Protein AF-A0ABD5Z2R2-F1 (afdb_monomer_lite)

Organism: NCBI:txid3032283

Foldseek 3Di:
DDDDDDDDDDDDDDDDDDDDDDPDDPPPDDDVLLLLLLLLVLQLLVLVQVCVLVVFDDCVCPVWFPSSVSNVVSCCQNANDPVGGHSQVVQVPPPDHSVSSCVVPVDHPDDWDKDALVCLVVVVGHSVSADPPRRIRTHHPPDDDDPDGTPDDQDDLVVQLVVQCVPPPQHSVNSNVVSVVCVVVVVHPPPDD

Structure (mmCIF, N/CA/C/O backbone):
data_AF-A0ABD5Z2R2-F1
#
_entry.id   AF-A0ABD5Z2R2-F1
#
loop_
_atom_site.group_PDB
_atom_site.id
_atom_site.type_symbol
_atom_site.label_atom_id
_atom_site.label_alt_id
_atom_site.label_comp_id
_atom_site.label_asym_id
_atom_site.label_entity_id
_atom_site.label_seq_id
_atom_site.pdbx_PDB_ins_code
_atom_site.Cartn_x
_atom_site.Cartn_y
_atom_site.Cartn_z
_atom_site.occupancy
_atom_site.B_iso_or_equiv
_atom_site.auth_seq_id
_atom_site.auth_comp_id
_atom_site.auth_asym_id
_atom_site.auth_atom_id
_atom_site.pdbx_PDB_model_num
ATOM 1 N N . MET A 1 1 ? -4.748 -22.971 8.441 1.00 31.38 1 MET A N 1
ATOM 2 C CA . MET A 1 1 ? -3.680 -23.560 7.611 1.00 31.38 1 MET A CA 1
ATOM 3 C C . MET A 1 1 ? -4.260 -23.716 6.221 1.00 31.38 1 MET A C 1
ATOM 5 O O . MET A 1 1 ? -5.094 -24.588 6.016 1.00 31.38 1 MET A O 1
ATOM 9 N N . PHE A 1 2 ? -3.973 -22.749 5.358 1.00 29.56 2 PHE A N 1
ATOM 10 C CA . PHE A 1 2 ? -4.492 -22.654 3.996 1.00 29.56 2 PHE A CA 1
ATOM 11 C C . PHE A 1 2 ? -3.298 -22.930 3.078 1.00 29.56 2 PHE A C 1
ATOM 13 O O . PHE A 1 2 ? -2.263 -22.295 3.245 1.00 29.56 2 PHE A O 1
ATOM 20 N N . GLU A 1 3 ? -3.405 -23.919 2.194 1.00 29.81 3 GLU A N 1
ATOM 21 C CA . GLU A 1 3 ? -2.371 -24.251 1.207 1.00 29.81 3 GLU A CA 1
ATOM 22 C C . GLU A 1 3 ? -2.894 -23.908 -0.192 1.00 29.81 3 GLU A C 1
ATOM 24 O O . GLU A 1 3 ? -4.040 -24.222 -0.527 1.00 29.81 3 GLU A O 1
ATOM 29 N N . LEU A 1 4 ? -2.045 -23.256 -0.990 1.00 30.97 4 LEU A N 1
ATOM 30 C CA . LEU A 1 4 ? -2.321 -22.848 -2.367 1.00 30.97 4 LEU A CA 1
ATOM 31 C C . LEU A 1 4 ? -2.254 -24.056 -3.323 1.00 30.97 4 LEU A C 1
ATOM 33 O O . LEU A 1 4 ? -1.320 -24.859 -3.232 1.00 30.97 4 LEU A O 1
ATOM 37 N N . PRO A 1 5 ? -3.198 -24.207 -4.270 1.00 36.16 5 PRO A N 1
ATOM 38 C CA . PRO A 1 5 ? -3.093 -25.209 -5.322 1.00 36.16 5 PRO A CA 1
ATOM 39 C C . PRO A 1 5 ? -2.107 -24.762 -6.412 1.00 36.16 5 PRO A C 1
ATOM 41 O O . PRO A 1 5 ? -2.223 -23.680 -6.976 1.00 36.16 5 PRO A O 1
ATOM 44 N N . THR A 1 6 ? -1.163 -25.635 -6.760 1.00 37.31 6 THR A N 1
ATOM 45 C CA . THR A 1 6 ? -0.279 -25.470 -7.923 1.00 37.31 6 THR A CA 1
ATOM 46 C C . THR A 1 6 ? -1.005 -25.920 -9.193 1.00 37.31 6 THR A C 1
ATOM 48 O O . THR A 1 6 ? -1.471 -27.059 -9.266 1.00 37.31 6 THR A O 1
ATOM 51 N N . GLN A 1 7 ? -1.094 -25.056 -10.213 1.00 42.12 7 GLN A N 1
ATOM 52 C CA . GLN A 1 7 ? -1.591 -25.445 -11.537 1.00 42.12 7 GLN A CA 1
ATOM 53 C C . GLN A 1 7 ? -0.604 -25.135 -12.671 1.00 42.12 7 GLN A C 1
ATOM 55 O O . GLN A 1 7 ? -0.309 -23.994 -12.996 1.00 42.12 7 GLN A O 1
ATOM 60 N N . THR A 1 8 ? -0.134 -26.248 -13.236 1.00 38.66 8 THR A N 1
ATOM 61 C CA . THR A 1 8 ? 0.211 -26.584 -14.627 1.00 38.66 8 THR A CA 1
ATOM 62 C C . THR A 1 8 ? 0.207 -25.506 -15.716 1.00 38.66 8 THR A C 1
ATOM 64 O O . THR A 1 8 ? -0.815 -24.887 -16.002 1.00 38.66 8 THR A O 1
ATOM 67 N N . ASP A 1 9 ? 1.340 -25.495 -16.428 1.00 37.81 9 ASP A N 1
ATOM 68 C CA . ASP A 1 9 ? 1.652 -24.864 -17.713 1.00 37.81 9 ASP A CA 1
ATOM 69 C C . ASP A 1 9 ? 0.485 -24.736 -18.702 1.00 37.81 9 ASP A C 1
ATOM 71 O O . ASP A 1 9 ? -0.189 -25.709 -19.053 1.00 37.81 9 ASP A O 1
ATOM 75 N N . SER A 1 10 ? 0.344 -23.544 -19.281 1.00 36.28 10 SER A N 1
ATOM 76 C CA . SER A 1 10 ? -0.305 -23.349 -20.579 1.00 36.28 10 SER A CA 1
ATOM 77 C C . SER A 1 10 ? 0.379 -22.219 -21.346 1.00 36.28 10 SER A C 1
ATOM 79 O O . SER A 1 10 ? 0.125 -21.039 -21.143 1.00 36.28 10 SER A O 1
ATOM 81 N N . THR A 1 11 ? 1.276 -22.621 -22.246 1.00 39.69 11 THR A N 1
ATOM 82 C CA . THR A 1 11 ? 1.929 -21.784 -23.254 1.00 39.69 11 THR A CA 1
ATOM 83 C C . THR A 1 11 ? 0.908 -21.260 -24.267 1.00 39.69 11 THR A C 1
ATOM 85 O O . THR A 1 11 ? 0.240 -22.055 -24.930 1.00 39.69 11 THR A O 1
ATOM 88 N N . ALA A 1 12 ? 0.855 -19.943 -24.479 1.00 32.34 12 ALA A N 1
ATOM 89 C CA . ALA A 1 12 ? 0.250 -19.353 -25.670 1.00 32.34 12 ALA A CA 1
ATOM 90 C C . ALA A 1 12 ? 1.165 -18.260 -26.234 1.00 32.34 12 ALA A C 1
ATOM 92 O O . ALA A 1 12 ? 1.490 -17.276 -25.583 1.00 32.34 12 ALA A O 1
ATOM 93 N N . ASN A 1 13 ? 1.602 -18.512 -27.461 1.00 40.22 13 ASN A N 1
ATOM 94 C CA . ASN A 1 13 ? 2.530 -17.741 -28.270 1.00 40.22 13 ASN A CA 1
ATOM 95 C C . ASN A 1 13 ? 1.721 -16.784 -29.163 1.00 40.22 13 ASN A C 1
ATOM 97 O O . ASN A 1 13 ? 0.759 -17.249 -29.774 1.00 40.22 13 ASN A O 1
ATOM 101 N N . ASN A 1 14 ? 2.104 -15.511 -29.296 1.00 32.31 14 ASN A N 1
ATOM 102 C CA . ASN A 1 14 ? 1.715 -14.680 -30.443 1.00 32.31 14 ASN A CA 1
ATOM 103 C C . ASN A 1 14 ? 2.679 -13.500 -30.632 1.00 32.31 14 ASN A C 1
ATOM 105 O O . ASN A 1 14 ? 2.696 -12.560 -29.845 1.00 32.31 14 ASN A O 1
ATOM 109 N N . GLN A 1 15 ? 3.450 -13.562 -31.719 1.00 42.34 15 GLN A N 1
ATOM 110 C CA . GLN A 1 15 ? 4.175 -12.434 -32.304 1.00 42.34 15 GLN A CA 1
ATOM 111 C C . GLN A 1 15 ? 3.221 -11.561 -33.127 1.00 42.34 15 GLN A C 1
ATOM 113 O O . GLN A 1 15 ? 2.383 -12.093 -33.856 1.00 42.34 15 GLN A O 1
ATOM 118 N N . ASN A 1 16 ? 3.446 -10.247 -33.117 1.00 36.09 16 ASN A N 1
ATOM 119 C CA . ASN A 1 16 ? 3.202 -9.390 -34.276 1.00 36.09 16 ASN A CA 1
ATOM 120 C C . ASN A 1 16 ? 4.149 -8.182 -34.253 1.00 36.09 16 ASN A C 1
ATOM 122 O O . ASN A 1 16 ? 4.136 -7.399 -33.309 1.00 36.09 16 ASN A O 1
ATOM 126 N N . ASP A 1 17 ? 4.928 -8.049 -35.327 1.00 45.62 17 ASP A N 1
ATOM 127 C CA . ASP A 1 17 ? 5.772 -6.898 -35.647 1.00 45.62 17 ASP A CA 1
ATOM 128 C C . ASP A 1 17 ? 4.929 -5.735 -36.201 1.00 45.62 17 ASP A C 1
ATOM 130 O O . ASP A 1 17 ? 4.096 -5.931 -37.093 1.00 45.62 17 ASP A O 1
ATOM 134 N N . ALA A 1 18 ? 5.215 -4.507 -35.760 1.00 39.16 18 ALA A N 1
ATOM 135 C CA . ALA A 1 18 ? 4.865 -3.283 -36.478 1.00 39.16 18 ALA A CA 1
ATOM 136 C C . ALA A 1 18 ? 5.969 -2.230 -36.291 1.00 39.16 18 ALA A C 1
ATOM 138 O O . ALA A 1 18 ? 6.117 -1.628 -35.233 1.00 39.16 18 ALA A O 1
ATOM 139 N N . ASP A 1 19 ? 6.741 -2.040 -37.357 1.00 46.41 19 ASP A N 1
ATOM 140 C CA . ASP A 1 19 ? 7.855 -1.104 -37.488 1.00 46.41 19 ASP A CA 1
ATOM 141 C C . ASP A 1 19 ? 7.321 0.326 -37.712 1.00 46.41 19 ASP A C 1
ATOM 143 O O . ASP A 1 19 ? 6.551 0.575 -38.648 1.00 46.41 19 ASP A O 1
ATOM 147 N N . GLY A 1 20 ? 7.693 1.261 -36.833 1.00 33.75 20 GLY A N 1
ATOM 148 C CA . GLY A 1 20 ? 7.072 2.584 -36.750 1.00 33.75 20 GLY A CA 1
ATOM 149 C C . GLY A 1 20 ? 7.906 3.637 -36.024 1.00 33.75 20 GLY A C 1
ATOM 150 O O . GLY A 1 20 ? 7.354 4.364 -35.218 1.00 33.75 20 GLY A O 1
ATOM 151 N N . ASN A 1 21 ? 9.206 3.731 -36.327 1.00 42.59 21 ASN A N 1
ATOM 152 C CA . ASN A 1 21 ? 10.095 4.864 -36.021 1.00 42.59 21 ASN A CA 1
ATOM 153 C C . ASN A 1 21 ? 9.890 5.512 -34.638 1.00 42.59 21 ASN A C 1
ATOM 155 O O . ASN A 1 21 ? 9.400 6.641 -34.546 1.00 42.59 21 ASN A O 1
ATOM 159 N N . ASP A 1 22 ? 10.325 4.812 -33.599 1.00 37.09 22 ASP A N 1
ATOM 160 C CA . ASP A 1 22 ? 10.352 5.324 -32.238 1.00 37.09 22 ASP A CA 1
ATOM 161 C C . ASP A 1 22 ? 11.807 5.336 -31.751 1.00 37.09 22 ASP A C 1
ATOM 163 O O . ASP A 1 22 ? 12.626 4.515 -32.174 1.00 37.09 22 ASP A O 1
ATOM 167 N N . GLU A 1 23 ? 12.173 6.274 -30.885 1.00 39.28 23 GLU A N 1
ATOM 168 C CA . GLU A 1 23 ? 13.471 6.263 -30.192 1.00 39.28 23 GLU A CA 1
ATOM 169 C C . GLU A 1 23 ? 13.504 5.132 -29.133 1.00 39.28 23 GLU A C 1
ATOM 171 O O . GLU A 1 23 ? 13.955 5.313 -28.006 1.00 39.28 23 GLU A O 1
ATOM 176 N N . THR A 1 24 ? 12.998 3.948 -29.483 1.00 38.91 24 THR A N 1
ATOM 177 C CA . THR A 1 24 ? 12.865 2.766 -28.635 1.00 38.91 24 THR A CA 1
ATOM 178 C C . THR A 1 24 ? 14.128 1.937 -28.734 1.00 38.91 24 THR A C 1
ATOM 180 O O . THR A 1 24 ? 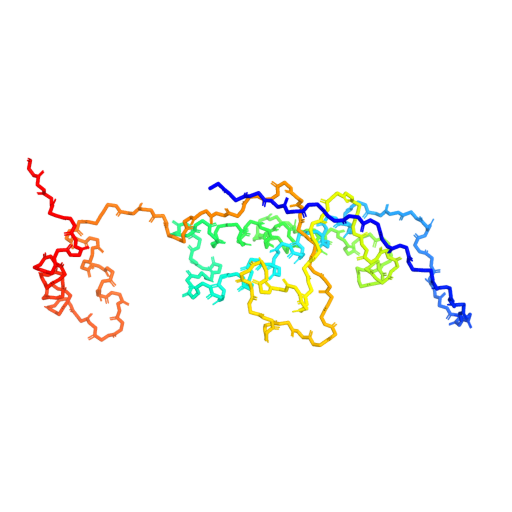14.282 1.076 -29.606 1.00 38.91 24 THR A O 1
ATOM 183 N N . THR A 1 25 ? 15.082 2.201 -27.854 1.00 38.41 25 THR A N 1
ATOM 184 C CA . THR A 1 25 ? 15.962 1.127 -27.392 1.00 38.41 25 THR A CA 1
ATOM 185 C C . THR A 1 25 ? 16.514 1.488 -26.026 1.00 38.41 25 THR A C 1
ATOM 187 O O . THR A 1 25 ? 17.513 2.202 -25.929 1.00 38.41 25 THR A O 1
ATOM 190 N N . PHE A 1 26 ? 15.924 0.942 -24.960 1.00 51.34 26 PHE A N 1
ATOM 191 C CA . PHE A 1 26 ? 16.641 0.838 -23.694 1.00 51.34 26 PHE A CA 1
ATOM 192 C C . PHE A 1 26 ? 17.517 -0.415 -23.660 1.00 51.34 26 PHE A C 1
ATOM 194 O O . PHE A 1 26 ? 17.280 -1.348 -22.910 1.00 51.34 26 PHE A O 1
ATOM 201 N N . GLY A 1 27 ? 18.518 -0.464 -24.551 1.00 50.91 27 GLY A N 1
ATOM 202 C CA . GLY A 1 27 ? 19.637 -1.423 -24.544 1.00 50.91 27 GLY A CA 1
ATOM 203 C C . GLY A 1 27 ? 19.323 -2.928 -24.586 1.00 50.91 27 GLY A C 1
ATOM 204 O O . GLY A 1 27 ? 20.263 -3.713 -24.645 1.00 50.91 27 GLY A O 1
ATOM 205 N N . GLY A 1 28 ? 18.054 -3.347 -24.550 1.00 56.59 28 GLY A N 1
ATOM 206 C CA . GLY A 1 28 ? 17.658 -4.737 -24.301 1.00 56.59 28 GLY A CA 1
ATOM 207 C C . GLY A 1 28 ? 18.003 -5.248 -22.893 1.00 56.59 28 GLY A C 1
ATOM 208 O O . GLY A 1 28 ? 17.812 -6.433 -22.627 1.00 56.59 28 GLY A O 1
ATOM 209 N N . GLU A 1 29 ? 18.517 -4.393 -22.002 1.00 69.12 29 GLU A N 1
ATOM 210 C CA . GLU A 1 29 ? 18.975 -4.767 -20.661 1.00 69.12 29 GLU A CA 1
ATOM 211 C C . GLU A 1 29 ? 18.006 -4.228 -19.603 1.00 69.12 29 GLU A C 1
ATOM 213 O O . GLU A 1 29 ? 17.686 -3.037 -19.583 1.00 69.12 29 GLU A O 1
ATOM 218 N N . ARG A 1 30 ? 17.540 -5.114 -18.711 1.00 74.50 30 ARG A N 1
ATOM 219 C CA . ARG A 1 30 ? 16.708 -4.743 -17.560 1.00 74.50 30 ARG A CA 1
ATOM 220 C C . ARG A 1 30 ? 17.486 -3.820 -16.625 1.00 74.50 30 ARG A C 1
ATOM 222 O O . ARG A 1 30 ? 18.667 -4.037 -16.355 1.00 74.50 30 ARG A O 1
ATOM 229 N N . VAL A 1 31 ? 16.808 -2.798 -16.115 1.00 82.56 31 VAL A N 1
ATOM 230 C CA . VAL A 1 31 ? 17.373 -1.828 -15.174 1.00 82.56 31 VAL A CA 1
ATOM 231 C C . VAL A 1 31 ? 16.753 -2.085 -13.809 1.00 82.56 31 VAL A C 1
ATOM 233 O O . VAL A 1 31 ? 15.579 -1.788 -13.592 1.00 82.56 31 VAL A O 1
ATOM 236 N N . GLU A 1 32 ? 17.564 -2.592 -12.882 1.00 86.50 32 GLU A N 1
ATOM 237 C CA . GLU A 1 32 ? 17.142 -3.019 -11.538 1.00 86.50 32 GLU A CA 1
ATOM 238 C C . GLU A 1 32 ? 16.293 -1.957 -10.819 1.00 86.50 32 GLU A C 1
ATOM 240 O O . GLU A 1 32 ? 15.202 -2.248 -10.343 1.00 86.50 32 GLU A O 1
ATOM 245 N N . ALA A 1 33 ? 16.707 -0.687 -10.847 1.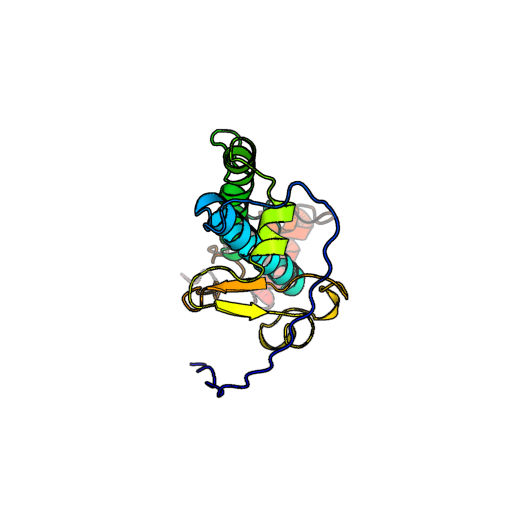00 88.12 33 ALA A N 1
ATOM 246 C CA . ALA A 1 33 ? 15.966 0.394 -10.195 1.00 88.12 33 ALA A CA 1
ATOM 247 C C . ALA A 1 33 ? 14.564 0.646 -10.793 1.00 88.12 33 ALA A C 1
ATOM 249 O O . ALA A 1 33 ? 13.639 0.995 -10.055 1.00 88.12 33 ALA A O 1
ATOM 250 N N . TYR A 1 34 ? 14.382 0.467 -12.110 1.00 89.62 34 TYR A N 1
ATOM 251 C CA . TYR A 1 34 ? 13.056 0.558 -12.730 1.00 89.62 34 TYR A CA 1
ATOM 252 C C . TYR A 1 34 ? 12.182 -0.639 -12.347 1.00 89.62 34 TYR A C 1
ATOM 254 O O . TYR A 1 34 ? 10.988 -0.473 -12.089 1.00 89.62 34 TYR A O 1
ATOM 262 N N . GLU A 1 35 ? 12.768 -1.832 -12.266 1.00 90.00 35 GLU A N 1
ATOM 263 C CA . GLU A 1 35 ? 12.078 -3.021 -11.770 1.00 90.00 35 GLU A CA 1
ATOM 264 C C . GLU A 1 35 ? 11.639 -2.875 -10.320 1.00 90.00 35 GLU A C 1
ATOM 266 O O . GLU A 1 35 ? 10.464 -3.082 -10.018 1.00 90.00 35 GLU A O 1
ATOM 271 N N . ASP A 1 36 ? 12.546 -2.471 -9.436 1.00 91.50 36 ASP A N 1
ATOM 272 C CA . ASP A 1 36 ? 12.261 -2.275 -8.019 1.00 91.50 36 ASP A CA 1
ATOM 273 C C . ASP A 1 36 ? 11.168 -1.231 -7.818 1.00 91.50 36 ASP A C 1
ATOM 275 O O . ASP A 1 36 ? 10.273 -1.406 -6.985 1.00 91.50 36 ASP A O 1
ATOM 279 N N . TYR A 1 37 ? 11.171 -0.174 -8.636 1.00 93.25 37 TYR A N 1
ATOM 280 C CA . TYR A 1 37 ? 10.100 0.809 -8.622 1.00 93.25 37 TYR A CA 1
ATOM 281 C C . TYR A 1 37 ? 8.752 0.167 -8.963 1.00 93.25 37 TYR A C 1
ATOM 283 O O . TYR A 1 37 ? 7.781 0.350 -8.227 1.00 93.25 37 TYR A O 1
ATOM 291 N N . TRP A 1 38 ? 8.659 -0.608 -10.046 1.00 92.38 38 TRP A N 1
ATOM 292 C CA . TRP A 1 38 ? 7.393 -1.227 -10.449 1.00 92.38 38 TRP A CA 1
ATOM 293 C C . TRP A 1 38 ? 6.935 -2.352 -9.510 1.00 92.38 38 TRP A C 1
ATOM 295 O O . TRP A 1 38 ? 5.726 -2.498 -9.286 1.00 92.38 38 TRP A O 1
ATOM 305 N N . LYS A 1 39 ? 7.870 -3.076 -8.882 1.00 92.75 39 LYS A N 1
ATOM 306 C CA . LYS A 1 39 ? 7.592 -4.009 -7.778 1.00 92.75 39 LYS A CA 1
ATOM 307 C C . LYS A 1 39 ? 6.990 -3.259 -6.584 1.00 92.75 39 LYS A C 1
ATOM 309 O O . LYS A 1 39 ? 5.908 -3.616 -6.115 1.00 92.75 39 LYS A O 1
ATOM 314 N N . ALA A 1 40 ? 7.597 -2.146 -6.162 1.00 94.56 40 ALA A N 1
ATOM 315 C CA . ALA A 1 40 ? 7.067 -1.308 -5.085 1.00 94.56 40 ALA A CA 1
ATOM 316 C C . ALA A 1 40 ? 5.687 -0.714 -5.428 1.00 94.56 40 ALA A C 1
ATOM 318 O O . ALA A 1 40 ? 4.790 -0.691 -4.584 1.00 94.56 40 ALA A O 1
ATOM 319 N N . ILE A 1 41 ? 5.470 -0.288 -6.678 1.00 94.62 41 ILE A N 1
ATOM 320 C CA . ILE A 1 41 ? 4.166 0.199 -7.148 1.00 94.62 41 ILE A CA 1
ATOM 321 C C . ILE A 1 41 ? 3.099 -0.898 -7.109 1.00 94.62 41 ILE A C 1
ATOM 323 O O . ILE A 1 41 ? 1.961 -0.612 -6.730 1.00 94.62 41 ILE A O 1
ATOM 327 N N . SER A 1 42 ? 3.436 -2.139 -7.464 1.00 95.06 42 SER A N 1
ATOM 328 C CA . SER A 1 42 ? 2.502 -3.268 -7.362 1.00 95.06 42 SER A CA 1
ATOM 329 C C . SER A 1 42 ? 2.063 -3.486 -5.913 1.00 95.06 42 SER A C 1
ATOM 331 O O . SER A 1 42 ? 0.863 -3.521 -5.641 1.00 95.06 42 SER A O 1
ATOM 333 N N . MET A 1 43 ? 3.001 -3.467 -4.963 1.00 95.56 43 MET A N 1
ATOM 334 C CA . MET A 1 43 ? 2.684 -3.568 -3.533 1.00 95.56 43 MET A CA 1
ATOM 335 C C . MET A 1 43 ? 1.850 -2.388 -3.022 1.00 95.56 43 MET A C 1
ATOM 337 O O . MET A 1 43 ? 0.866 -2.581 -2.309 1.00 95.56 43 MET A O 1
ATOM 341 N N . VAL A 1 44 ? 2.163 -1.159 -3.446 1.00 94.62 44 VAL A N 1
ATOM 342 C CA . VAL A 1 44 ? 1.348 0.032 -3.152 1.00 94.62 44 VAL A CA 1
ATOM 343 C C . VAL A 1 44 ? -0.093 -0.139 -3.642 1.00 94.62 44 VAL A C 1
ATOM 345 O O . VAL A 1 44 ? -1.034 0.234 -2.938 1.00 94.62 44 VAL A O 1
ATOM 348 N N . ARG A 1 45 ? -0.286 -0.684 -4.848 1.00 93.94 45 ARG A N 1
ATOM 349 C CA . ARG A 1 45 ? -1.615 -0.905 -5.435 1.00 93.94 45 ARG A CA 1
ATOM 350 C C . ARG A 1 45 ? -2.377 -2.000 -4.699 1.00 93.94 45 ARG A C 1
ATOM 352 O O . ARG A 1 45 ? -3.544 -1.769 -4.383 1.00 93.94 45 ARG A O 1
ATOM 359 N N . LEU A 1 46 ? -1.716 -3.118 -4.386 1.00 93.88 46 LEU A N 1
ATOM 360 C CA . LEU A 1 46 ? -2.265 -4.193 -3.559 1.00 93.88 46 LEU A CA 1
ATOM 361 C C . LEU A 1 46 ? -2.781 -3.623 -2.239 1.00 93.88 46 LEU A C 1
ATOM 363 O O . LEU A 1 46 ? -3.977 -3.650 -1.974 1.00 93.88 46 LEU A O 1
ATOM 367 N N . LEU A 1 47 ? -1.886 -3.016 -1.458 1.00 92.12 47 LEU A N 1
ATOM 368 C CA . LEU A 1 47 ? -2.176 -2.542 -0.108 1.00 92.12 47 LEU A CA 1
ATOM 369 C C . LEU A 1 47 ? -3.254 -1.465 -0.104 1.00 92.12 47 LEU A C 1
ATOM 371 O O . LEU A 1 47 ? -4.169 -1.507 0.710 1.00 92.12 47 LEU A O 1
ATOM 375 N N . LYS A 1 48 ? -3.224 -0.530 -1.058 1.00 90.75 48 LYS A N 1
ATOM 376 C CA . LYS A 1 48 ? -4.281 0.478 -1.190 1.00 90.75 48 LYS A CA 1
ATOM 377 C C . LYS A 1 48 ? -5.659 -0.159 -1.407 1.00 90.75 48 LYS A C 1
ATOM 379 O O . LYS A 1 48 ? -6.636 0.324 -0.830 1.00 90.75 48 LYS A O 1
ATOM 384 N N . LYS A 1 49 ? -5.749 -1.206 -2.234 1.00 91.19 49 LYS A N 1
ATOM 385 C CA . LYS A 1 49 ? -7.001 -1.931 -2.496 1.00 91.19 49 LYS A CA 1
ATOM 386 C C . LYS A 1 49 ? -7.408 -2.781 -1.290 1.00 91.19 49 LYS A C 1
ATOM 388 O O . LYS A 1 49 ? -8.551 -2.667 -0.859 1.00 91.19 49 LYS A O 1
ATOM 393 N N . SER A 1 50 ? -6.484 -3.515 -0.667 1.00 89.88 50 SER A N 1
ATOM 394 C CA . SER A 1 50 ? -6.742 -4.299 0.553 1.00 89.88 50 SER A CA 1
ATOM 395 C C . SER A 1 50 ? -7.256 -3.422 1.693 1.00 89.88 50 SER A C 1
ATOM 397 O O . SER A 1 50 ? -8.299 -3.694 2.278 1.00 89.88 50 SER A O 1
ATOM 399 N N . CYS A 1 51 ? -6.587 -2.303 1.964 1.00 86.62 51 CYS A N 1
ATOM 400 C CA . CYS A 1 51 ? -6.977 -1.377 3.020 1.00 86.62 51 CYS A CA 1
ATOM 401 C C . CYS A 1 51 ? -8.365 -0.755 2.785 1.00 86.62 51 CYS A C 1
ATOM 403 O O . CYS A 1 51 ? -9.104 -0.495 3.741 1.00 86.62 51 CYS A O 1
ATOM 405 N N . LYS A 1 52 ? -8.733 -0.529 1.515 1.00 85.75 52 LYS A N 1
ATOM 406 C CA . LYS A 1 52 ? -10.079 -0.090 1.129 1.00 85.75 52 LYS A CA 1
ATOM 407 C C . LYS A 1 52 ? -11.108 -1.206 1.324 1.00 85.75 52 LYS A C 1
ATOM 409 O O . LYS A 1 52 ? -12.158 -0.932 1.898 1.00 85.75 52 LYS A O 1
ATOM 414 N N . ALA A 1 53 ? -10.804 -2.428 0.888 1.00 84.12 53 ALA A N 1
ATOM 415 C CA . ALA A 1 53 ? -11.681 -3.592 0.999 1.00 84.12 53 ALA A CA 1
ATOM 416 C C . ALA A 1 53 ? -11.992 -3.950 2.460 1.00 84.12 53 ALA A C 1
ATOM 418 O O . ALA A 1 53 ? -13.145 -4.180 2.814 1.00 84.12 53 ALA A O 1
ATOM 419 N N . LEU A 1 54 ? -10.975 -3.909 3.322 1.00 78.31 54 LEU A N 1
ATOM 420 C CA . LEU A 1 54 ? -11.111 -4.168 4.754 1.00 78.31 54 LEU A CA 1
ATOM 421 C C . LEU A 1 54 ? -11.814 -3.010 5.497 1.00 78.31 54 LEU A C 1
ATOM 423 O O . LEU A 1 54 ? -12.264 -3.184 6.626 1.00 78.31 54 LEU A O 1
ATOM 427 N N . GLY A 1 55 ? -11.905 -1.818 4.890 1.00 73.19 55 GLY A N 1
ATOM 428 C CA . GLY A 1 55 ? -12.593 -0.651 5.456 1.00 73.19 55 GLY A CA 1
ATOM 429 C C . GLY A 1 55 ? -11.855 0.065 6.595 1.00 73.19 55 GLY A C 1
ATOM 430 O O . GLY A 1 55 ? -12.489 0.758 7.389 1.00 73.19 55 GLY A O 1
ATOM 431 N N . VAL A 1 56 ? -10.535 -0.102 6.704 1.00 62.28 56 VAL A N 1
ATOM 432 C CA . VAL A 1 56 ? -9.823 0.071 7.988 1.00 62.28 56 VAL A CA 1
ATOM 433 C C . VAL A 1 56 ? -8.415 0.653 7.893 1.00 62.28 56 VAL A C 1
ATOM 435 O O . VAL A 1 56 ? -7.818 0.885 8.929 1.00 62.28 56 VAL A O 1
ATOM 438 N N . ALA A 1 57 ? -7.874 1.006 6.725 1.00 59.66 57 ALA A N 1
ATOM 439 C CA . ALA A 1 57 ? -6.564 1.668 6.724 1.00 59.66 57 ALA A CA 1
ATOM 440 C C . ALA A 1 57 ? -6.405 2.736 5.636 1.00 59.66 57 ALA A C 1
ATOM 442 O O . ALA A 1 57 ? -6.643 2.533 4.447 1.00 59.66 57 ALA A O 1
ATOM 443 N N . LYS A 1 58 ? -5.974 3.926 6.043 1.00 70.19 58 LYS A N 1
ATOM 444 C CA . LYS A 1 58 ? -5.323 4.911 5.174 1.00 70.19 58 LYS A CA 1
ATOM 445 C C . LYS A 1 58 ? -3.872 5.033 5.633 1.00 70.19 58 LYS A C 1
ATOM 447 O O . LYS A 1 58 ? -3.565 4.721 6.774 1.00 70.19 58 LYS A O 1
ATOM 452 N N . VAL A 1 59 ? -2.990 5.574 4.790 1.00 67.94 59 VAL A N 1
ATOM 453 C CA . VAL A 1 59 ? -1.572 5.820 5.155 1.00 67.94 59 VAL A CA 1
ATOM 454 C C . VAL A 1 59 ? -1.434 6.576 6.487 1.00 67.94 59 VAL A C 1
ATOM 456 O O . VAL A 1 59 ? -0.530 6.318 7.266 1.00 67.94 59 VAL A O 1
ATOM 459 N N . LYS A 1 60 ? -2.370 7.484 6.788 1.00 76.12 60 LYS A N 1
ATOM 460 C CA . LYS A 1 60 ? -2.396 8.260 8.039 1.00 76.12 60 LYS A CA 1
ATOM 461 C C . LYS A 1 60 ? -2.621 7.434 9.318 1.00 76.12 60 LYS A C 1
ATOM 463 O O . LYS A 1 60 ? -2.488 7.985 10.404 1.00 76.12 60 LYS A O 1
ATOM 468 N N . ASP A 1 61 ? -3.025 6.173 9.188 1.00 82.12 61 ASP A N 1
ATOM 469 C CA . ASP A 1 61 ? -3.284 5.267 10.309 1.00 82.12 61 ASP A CA 1
ATOM 470 C C . ASP A 1 61 ? -2.045 4.400 10.625 1.00 82.12 61 ASP A C 1
ATOM 472 O O . ASP A 1 61 ? -2.130 3.442 11.394 1.00 82.12 61 ASP A O 1
ATOM 476 N N . ALA A 1 62 ? -0.886 4.751 10.050 1.00 83.00 62 ALA A N 1
ATOM 477 C CA . ALA A 1 62 ? 0.409 4.190 10.415 1.00 83.00 62 ALA A CA 1
ATOM 478 C C . ALA A 1 62 ? 0.661 4.305 11.933 1.00 83.00 62 ALA A C 1
ATOM 480 O O . ALA A 1 62 ? 0.281 5.290 12.575 1.00 83.00 62 ALA A O 1
ATOM 481 N N . GLY A 1 63 ? 1.258 3.266 12.516 1.00 83.19 63 GLY A N 1
ATOM 482 C CA . GLY A 1 63 ? 1.436 3.065 13.954 1.00 83.19 63 GLY A CA 1
ATOM 483 C C . GLY A 1 63 ? 0.196 2.534 14.680 1.00 83.19 63 GLY A C 1
ATOM 484 O O . GLY A 1 63 ? 0.262 2.276 15.878 1.00 83.19 63 GLY A O 1
ATOM 485 N N . LYS A 1 64 ? -0.938 2.369 13.983 1.00 82.75 64 LYS A N 1
ATOM 486 C CA . LYS A 1 64 ? -2.187 1.811 14.540 1.00 82.75 64 LYS A CA 1
ATOM 487 C C . LYS A 1 64 ? -2.635 0.537 13.832 1.00 82.75 64 LYS A C 1
ATOM 489 O O . LYS A 1 64 ? -3.339 -0.274 14.426 1.00 82.75 64 LYS A O 1
ATOM 494 N N . SER A 1 65 ? -2.235 0.367 12.576 1.00 87.38 65 SER A N 1
ATOM 495 C CA . SER A 1 65 ? -2.599 -0.769 11.737 1.00 87.38 65 SER A CA 1
ATOM 496 C C . SER A 1 65 ? -1.354 -1.339 11.050 1.00 87.38 65 SER A C 1
ATOM 498 O O . SER A 1 65 ? -0.687 -0.587 10.332 1.00 87.38 65 SER A O 1
ATOM 500 N N . PRO A 1 66 ? -1.086 -2.655 11.172 1.00 90.19 66 PRO A N 1
ATOM 501 C CA . PRO A 1 66 ? -0.041 -3.327 10.397 1.00 90.19 66 PRO A CA 1
ATOM 502 C C . PRO A 1 66 ? -0.178 -3.095 8.885 1.00 90.19 66 PRO A C 1
ATOM 504 O O . PRO A 1 66 ? 0.803 -2.873 8.176 1.00 90.19 66 PRO A O 1
ATOM 507 N N . TRP A 1 67 ? -1.416 -3.074 8.383 1.00 89.88 67 TRP A N 1
ATOM 508 C CA . TRP A 1 67 ? -1.717 -2.809 6.976 1.00 89.88 67 TRP A CA 1
ATOM 509 C C . TRP A 1 67 ? -1.368 -1.379 6.556 1.00 89.88 67 TRP A C 1
ATOM 511 O O . TRP A 1 67 ? -0.821 -1.167 5.470 1.00 89.88 67 TRP A O 1
ATOM 521 N N . ALA A 1 68 ? -1.662 -0.389 7.406 1.00 88.56 68 ALA A N 1
ATOM 522 C CA . ALA A 1 68 ? -1.277 0.997 7.149 1.00 88.56 68 ALA A CA 1
ATOM 523 C C . ALA A 1 68 ? 0.248 1.173 7.165 1.00 88.56 68 ALA A C 1
ATOM 525 O O . ALA A 1 68 ? 0.771 1.917 6.334 1.00 88.56 68 ALA A O 1
ATOM 526 N N . ASP A 1 69 ? 0.950 0.457 8.047 1.00 90.06 69 ASP A N 1
ATOM 527 C CA . ASP A 1 69 ? 2.413 0.470 8.124 1.00 90.06 69 ASP A CA 1
ATOM 528 C C . ASP A 1 69 ? 3.054 -0.149 6.884 1.00 90.06 69 ASP A C 1
ATOM 530 O O . ASP A 1 69 ? 3.922 0.475 6.272 1.00 90.06 69 ASP A O 1
ATOM 534 N N . HIS A 1 70 ? 2.578 -1.319 6.445 1.00 91.81 70 HIS A N 1
ATOM 535 C CA . HIS A 1 70 ? 3.018 -1.926 5.186 1.00 91.81 70 HIS A CA 1
ATOM 536 C C . HIS A 1 70 ? 2.785 -0.970 4.013 1.00 91.81 70 HIS A C 1
ATOM 538 O O . HIS A 1 70 ? 3.676 -0.757 3.188 1.00 91.81 70 HIS A O 1
ATOM 544 N N . TYR A 1 71 ? 1.603 -0.346 3.944 1.00 91.88 71 TYR A N 1
ATOM 545 C CA . TYR A 1 71 ? 1.309 0.605 2.876 1.00 91.88 71 TYR A CA 1
ATOM 546 C C . TYR A 1 71 ? 2.264 1.807 2.920 1.00 91.88 71 TYR A C 1
ATOM 548 O O . TYR A 1 71 ? 2.846 2.170 1.896 1.00 91.88 71 TYR A O 1
ATOM 556 N N . GLY A 1 72 ? 2.469 2.396 4.099 1.00 91.19 72 GLY A N 1
ATOM 557 C CA . GLY A 1 72 ? 3.417 3.489 4.299 1.00 91.19 72 GLY A CA 1
ATOM 558 C C . GLY A 1 72 ? 4.839 3.118 3.877 1.00 91.19 72 GLY A C 1
ATOM 559 O O . GLY A 1 72 ? 5.485 3.898 3.180 1.00 91.19 72 GLY A O 1
ATOM 560 N N . HIS A 1 73 ? 5.293 1.911 4.216 1.00 92.81 73 HIS A N 1
ATOM 561 C CA . HIS A 1 73 ? 6.620 1.407 3.875 1.00 92.81 73 HIS A CA 1
ATOM 562 C C . HIS A 1 73 ? 6.852 1.331 2.359 1.00 92.81 73 HIS A C 1
ATOM 564 O O . HIS A 1 73 ? 7.775 1.961 1.841 1.00 92.81 73 HIS A O 1
ATOM 570 N N . PHE A 1 74 ? 5.984 0.636 1.615 1.00 94.50 74 PHE A N 1
ATOM 571 C CA . PHE A 1 74 ? 6.134 0.539 0.157 1.00 94.50 74 PHE A CA 1
ATOM 572 C C . PHE A 1 74 ? 5.904 1.881 -0.549 1.00 94.50 74 PHE A C 1
ATOM 574 O O . PHE A 1 74 ? 6.548 2.169 -1.560 1.00 94.50 74 PHE A O 1
ATOM 581 N N . ALA A 1 75 ? 5.025 2.735 -0.014 1.00 93.94 75 ALA A N 1
ATOM 582 C CA . ALA A 1 75 ? 4.846 4.089 -0.528 1.00 93.94 75 ALA A CA 1
ATOM 583 C C . ALA A 1 75 ? 6.115 4.939 -0.353 1.00 93.94 75 ALA A C 1
ATOM 585 O O . ALA A 1 75 ? 6.474 5.661 -1.283 1.00 93.94 75 ALA A O 1
ATOM 586 N N . ALA A 1 76 ? 6.808 4.823 0.783 1.00 93.81 76 ALA A N 1
ATOM 587 C CA . ALA A 1 76 ? 8.080 5.499 1.026 1.00 93.81 76 ALA A CA 1
ATOM 588 C C . ALA A 1 76 ? 9.185 4.995 0.084 1.00 93.81 76 ALA A C 1
ATOM 590 O O . ALA A 1 76 ? 9.902 5.809 -0.487 1.00 93.81 76 ALA A O 1
ATOM 591 N N . ILE A 1 77 ? 9.270 3.683 -0.172 1.00 94.88 77 ILE A N 1
ATOM 592 C CA . ILE A 1 77 ? 10.207 3.127 -1.167 1.00 94.88 77 ILE A CA 1
ATOM 593 C C . ILE A 1 77 ? 9.931 3.708 -2.562 1.00 94.88 77 ILE A C 1
ATOM 595 O O . ILE A 1 77 ? 10.843 4.176 -3.243 1.00 94.88 77 ILE A O 1
ATOM 599 N N . ALA A 1 78 ? 8.667 3.710 -2.995 1.00 94.38 78 ALA A N 1
ATOM 600 C CA . ALA A 1 78 ? 8.307 4.157 -4.337 1.00 94.38 78 ALA A CA 1
ATOM 601 C C . ALA A 1 78 ? 8.469 5.676 -4.520 1.00 94.38 78 ALA A C 1
ATOM 603 O O . ALA A 1 78 ? 8.996 6.119 -5.540 1.00 94.38 78 ALA A O 1
ATOM 604 N N . TYR A 1 79 ? 7.998 6.479 -3.563 1.00 95.00 79 TYR A N 1
ATOM 605 C CA . TYR A 1 79 ? 7.835 7.929 -3.728 1.00 95.00 79 TYR A CA 1
ATOM 606 C C . TYR A 1 79 ? 8.772 8.782 -2.873 1.00 95.00 79 TYR A C 1
ATOM 608 O O . TYR A 1 79 ? 8.937 9.961 -3.181 1.00 95.00 79 TYR A O 1
ATOM 616 N N . GLY A 1 80 ? 9.403 8.200 -1.858 1.00 92.75 80 GLY A N 1
ATOM 617 C CA . GLY A 1 80 ? 10.277 8.889 -0.918 1.00 92.75 80 GLY A CA 1
ATOM 618 C C . GLY A 1 80 ? 9.559 9.349 0.341 1.00 92.75 80 GLY A C 1
ATOM 619 O O . GLY A 1 80 ? 8.342 9.208 0.497 1.00 92.75 80 GLY A O 1
ATOM 620 N N . THR A 1 81 ? 10.351 9.912 1.241 1.00 91.12 81 THR A N 1
ATOM 621 C CA . THR A 1 81 ? 9.912 10.623 2.443 1.00 91.12 81 THR A CA 1
ATOM 622 C C . THR A 1 81 ? 10.346 12.087 2.347 1.00 91.12 81 THR A C 1
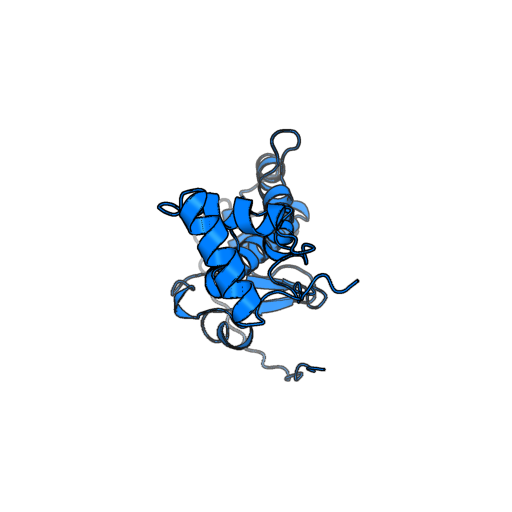ATOM 624 O O . THR A 1 81 ? 10.917 12.509 1.341 1.00 91.12 81 THR A O 1
ATOM 627 N N . ASP A 1 82 ? 10.085 12.880 3.386 1.00 88.88 82 ASP A N 1
ATOM 628 C CA . ASP A 1 82 ? 10.581 14.260 3.441 1.00 88.88 82 ASP A CA 1
ATOM 629 C C . ASP A 1 82 ? 12.124 14.326 3.489 1.00 88.88 82 ASP A C 1
ATOM 631 O O . ASP A 1 82 ? 12.707 15.325 3.063 1.00 88.88 82 ASP A O 1
ATOM 635 N N . ASP A 1 83 ? 12.781 13.260 3.965 1.00 91.62 83 ASP A N 1
ATOM 636 C CA . ASP A 1 83 ? 14.228 13.210 4.199 1.00 91.62 83 ASP A CA 1
ATOM 637 C C . ASP A 1 83 ? 15.002 12.409 3.135 1.00 91.62 83 ASP A C 1
ATOM 639 O O . ASP A 1 83 ? 16.193 12.654 2.927 1.00 91.62 83 ASP A O 1
ATOM 643 N N . GLU A 1 84 ? 14.352 11.466 2.443 1.00 91.31 84 GLU A N 1
ATOM 644 C CA . GLU A 1 84 ? 15.006 10.548 1.502 1.00 91.31 84 GLU A CA 1
ATOM 645 C C . GLU A 1 84 ? 14.239 10.431 0.172 1.00 91.31 84 GLU A C 1
ATOM 647 O O . GLU A 1 84 ? 13.021 10.213 0.178 1.00 91.31 84 GLU A O 1
ATOM 652 N N . PRO A 1 85 ? 14.920 10.540 -0.989 1.00 92.31 85 PRO A N 1
ATOM 653 C CA . PRO A 1 85 ? 14.275 10.350 -2.282 1.00 92.31 85 PRO A CA 1
ATOM 654 C C . PRO A 1 85 ? 13.875 8.883 -2.477 1.00 92.31 85 PRO A C 1
ATOM 656 O O . PRO A 1 85 ? 14.651 7.973 -2.194 1.00 92.31 85 PRO A O 1
ATOM 659 N N . GLY A 1 86 ? 12.674 8.654 -3.008 1.00 94.25 86 GLY A N 1
ATOM 660 C CA . GLY A 1 86 ? 12.227 7.316 -3.393 1.00 94.25 86 GLY A CA 1
ATOM 661 C C . GLY A 1 86 ? 12.711 6.909 -4.779 1.00 94.25 86 GLY A C 1
ATOM 662 O O . GLY A 1 86 ? 13.212 7.728 -5.555 1.00 94.25 86 GLY A O 1
ATOM 663 N N . LEU A 1 87 ? 12.448 5.650 -5.132 1.00 93.25 87 LEU A N 1
ATOM 664 C CA . LEU A 1 87 ? 12.830 5.068 -6.418 1.00 93.25 87 LEU A CA 1
ATOM 665 C C . LEU A 1 87 ? 12.302 5.871 -7.606 1.00 93.25 87 LEU A C 1
ATOM 667 O O . LEU A 1 87 ? 13.009 6.008 -8.598 1.00 93.25 87 LEU A O 1
ATOM 671 N N . LYS A 1 88 ? 11.109 6.474 -7.507 1.00 92.88 88 LYS A N 1
ATOM 672 C CA . LYS A 1 88 ? 10.575 7.340 -8.567 1.00 92.88 88 LYS A CA 1
ATOM 673 C C . LYS A 1 88 ? 11.515 8.487 -8.920 1.00 92.88 88 LYS A C 1
ATOM 675 O O . LYS A 1 88 ? 11.597 8.839 -10.091 1.00 92.88 88 LYS A O 1
ATOM 680 N N . GLU A 1 89 ? 12.162 9.094 -7.926 1.00 92.25 89 GLU A N 1
ATOM 681 C CA . GLU A 1 89 ? 13.102 10.192 -8.151 1.00 92.25 89 GLU A CA 1
ATOM 682 C C . GLU A 1 89 ? 14.407 9.661 -8.733 1.00 92.25 89 GLU A C 1
ATOM 684 O O . GLU A 1 89 ? 14.844 10.150 -9.768 1.00 92.25 89 GLU A O 1
ATOM 689 N N . THR A 1 90 ? 14.961 8.595 -8.144 1.00 88.25 90 THR A N 1
ATOM 690 C CA . THR A 1 90 ? 16.168 7.915 -8.642 1.00 88.25 90 THR A CA 1
ATOM 691 C C . THR A 1 90 ? 16.034 7.515 -10.112 1.00 88.25 90 THR A C 1
ATOM 693 O O . THR A 1 90 ? 16.954 7.688 -10.904 1.00 88.25 90 THR A O 1
ATOM 696 N N . CYS A 1 91 ? 14.854 7.035 -10.495 1.00 89.06 91 CYS A N 1
ATOM 697 C CA . CYS A 1 91 ? 14.519 6.599 -11.842 1.00 89.06 91 CYS A CA 1
ATOM 698 C C . CYS A 1 91 ? 14.477 7.733 -12.883 1.00 89.06 91 CYS A C 1
ATOM 700 O O . CYS A 1 91 ? 14.564 7.452 -14.077 1.00 89.06 91 CYS A O 1
ATOM 702 N N . LYS A 1 92 ? 14.340 9.004 -12.477 1.00 88.06 92 LYS A N 1
ATOM 703 C CA . LYS A 1 92 ? 14.325 10.139 -13.421 1.00 88.06 92 LYS A CA 1
ATOM 704 C C . LYS A 1 92 ? 15.687 10.415 -14.044 1.00 88.06 92 LYS A C 1
ATOM 706 O O . LYS A 1 92 ? 15.740 10.916 -15.162 1.00 88.06 92 LYS A O 1
ATOM 711 N N . ASP A 1 93 ? 16.754 10.120 -13.307 1.00 85.31 93 ASP A N 1
ATOM 712 C CA . ASP A 1 93 ? 18.132 10.327 -13.757 1.00 85.31 93 ASP A CA 1
ATOM 713 C C . ASP A 1 93 ? 18.662 9.132 -14.564 1.00 85.31 93 ASP A C 1
ATOM 715 O O . ASP A 1 93 ? 19.748 9.198 -15.148 1.00 85.31 93 ASP A O 1
ATOM 719 N N . LEU A 1 94 ? 17.898 8.037 -14.604 1.00 84.69 94 LEU A N 1
ATOM 720 C CA . LEU A 1 94 ? 18.193 6.874 -15.426 1.00 84.69 94 LEU A CA 1
ATOM 721 C C . LEU A 1 94 ? 17.715 7.109 -16.858 1.00 84.69 94 LEU A C 1
ATOM 723 O O . LEU A 1 94 ? 16.796 7.899 -17.087 1.00 84.69 94 LEU A O 1
ATOM 727 N N . PRO A 1 95 ? 18.348 6.464 -17.846 1.00 79.19 95 PRO A N 1
ATOM 728 C CA . PRO A 1 95 ? 18.050 6.781 -19.223 1.00 79.19 95 PRO A CA 1
ATOM 729 C C . PRO A 1 95 ? 16.753 6.055 -19.642 1.00 79.19 95 PRO A C 1
ATOM 731 O O . PRO A 1 95 ? 16.394 5.019 -19.087 1.00 79.19 95 PRO A O 1
ATOM 734 N N . GLY A 1 96 ? 16.029 6.626 -20.609 1.00 73.81 96 GLY A N 1
ATOM 735 C CA . GLY A 1 96 ? 14.655 6.210 -20.908 1.00 73.81 96 GLY A CA 1
ATOM 736 C C . GLY A 1 96 ? 13.639 6.883 -19.981 1.00 73.81 96 GLY A C 1
ATOM 737 O O . GLY A 1 96 ? 13.926 7.899 -19.348 1.00 73.81 96 GLY A O 1
ATOM 738 N N . ASN A 1 97 ? 12.411 6.369 -19.945 1.00 74.44 97 ASN A N 1
ATOM 739 C CA . ASN A 1 97 ? 11.407 6.824 -18.989 1.00 74.44 97 ASN A CA 1
ATOM 740 C C . ASN A 1 97 ? 10.653 5.629 -18.383 1.00 74.44 97 ASN A C 1
ATOM 742 O O . ASN A 1 97 ? 10.486 4.588 -19.014 1.00 74.44 97 ASN A O 1
ATOM 746 N N . LEU A 1 98 ? 10.201 5.802 -17.137 1.00 80.25 98 LEU A N 1
ATOM 747 C CA . LEU A 1 98 ? 9.513 4.775 -16.348 1.00 80.25 98 LEU A CA 1
ATOM 748 C C . LEU A 1 98 ? 8.305 4.126 -17.055 1.00 80.25 98 LEU A C 1
ATOM 750 O O . LEU A 1 98 ? 8.196 2.901 -16.990 1.00 80.25 98 LEU A O 1
ATOM 754 N N . PRO A 1 99 ? 7.391 4.898 -17.684 1.00 78.81 99 PRO A N 1
ATOM 755 C CA . PRO A 1 99 ? 6.301 4.333 -18.477 1.00 78.81 99 PRO A CA 1
ATOM 756 C C . PRO A 1 99 ? 6.773 3.373 -19.573 1.00 78.81 99 PRO A C 1
ATOM 758 O O . PRO A 1 99 ? 6.311 2.239 -19.604 1.00 78.81 99 PRO A O 1
ATOM 761 N N . THR A 1 100 ? 7.738 3.784 -20.399 1.00 75.62 100 THR A N 1
ATOM 762 C CA . THR A 1 100 ? 8.251 2.956 -21.501 1.00 75.62 100 THR A CA 1
ATOM 763 C C . THR A 1 100 ? 8.897 1.668 -20.992 1.00 75.62 100 THR A C 1
ATOM 765 O O . THR A 1 100 ? 8.669 0.605 -21.555 1.00 75.62 100 THR A O 1
ATOM 768 N N . TYR A 1 101 ? 9.626 1.720 -19.870 1.00 76.69 101 TYR A N 1
ATOM 769 C CA . TYR A 1 101 ? 10.201 0.512 -19.265 1.00 76.69 101 TYR A CA 1
ATOM 770 C C . TYR A 1 101 ? 9.138 -0.539 -18.915 1.00 76.69 101 TYR A C 1
ATOM 772 O O . TYR A 1 101 ? 9.349 -1.739 -19.081 1.00 76.69 101 TYR A O 1
ATOM 780 N N . LYS A 1 102 ? 7.977 -0.093 -18.423 1.00 75.94 102 LYS A N 1
ATOM 781 C CA . LYS A 1 102 ? 6.878 -0.999 -18.085 1.00 75.94 102 LYS A CA 1
ATOM 782 C C . LYS A 1 102 ? 6.292 -1.675 -19.324 1.00 75.94 102 LYS A C 1
ATOM 784 O O . LYS A 1 102 ? 5.997 -2.862 -19.260 1.00 75.94 102 LYS A O 1
ATOM 789 N N . GLU A 1 103 ? 6.138 -0.928 -20.413 1.00 80.50 103 GLU A N 1
ATOM 790 C CA . GLU A 1 103 ? 5.627 -1.438 -21.692 1.00 80.50 103 GLU A CA 1
ATOM 791 C C . GLU A 1 103 ? 6.587 -2.454 -22.330 1.00 80.50 103 GLU A C 1
ATOM 793 O O . GLU A 1 103 ? 6.137 -3.433 -22.912 1.00 80.50 103 GLU A O 1
ATOM 798 N N . GLU A 1 104 ? 7.904 -2.262 -22.196 1.00 77.56 104 GLU A N 1
ATOM 799 C CA . GLU A 1 104 ? 8.901 -3.163 -22.796 1.00 77.56 104 GLU A CA 1
ATOM 800 C C . GLU A 1 104 ? 9.042 -4.503 -22.057 1.00 77.56 104 GLU A C 1
ATOM 802 O O . GLU A 1 104 ? 9.291 -5.532 -22.689 1.00 77.56 104 GLU A O 1
ATOM 807 N N . PHE A 1 105 ? 8.921 -4.507 -20.725 1.00 75.94 105 PHE A N 1
ATOM 808 C CA . PHE A 1 105 ? 9.240 -5.690 -19.917 1.00 75.94 105 PHE A CA 1
ATOM 809 C C . PHE A 1 105 ? 8.034 -6.385 -19.288 1.00 75.94 105 PHE A C 1
ATOM 811 O O . PHE A 1 105 ? 8.179 -7.564 -18.972 1.00 75.94 105 PHE A O 1
ATOM 818 N N . GLU A 1 106 ? 6.896 -5.690 -19.136 1.00 76.94 106 GLU A N 1
ATOM 819 C CA . GLU A 1 106 ? 5.579 -6.105 -18.603 1.00 76.94 106 GLU A CA 1
ATOM 820 C C . GLU A 1 106 ? 5.581 -6.831 -17.239 1.00 76.94 106 GLU A C 1
ATOM 822 O O . GLU A 1 106 ? 4.906 -6.405 -16.301 1.00 76.94 106 GLU A O 1
ATOM 827 N N . THR A 1 107 ? 6.346 -7.916 -17.112 1.00 85.44 107 THR A N 1
ATOM 828 C CA . THR A 1 107 ? 6.481 -8.780 -15.938 1.00 85.44 107 THR A CA 1
ATOM 829 C C . THR A 1 107 ? 7.853 -8.603 -15.258 1.00 85.44 107 THR A C 1
ATOM 831 O O . THR A 1 107 ? 8.897 -8.735 -15.914 1.00 85.44 107 THR A O 1
ATOM 834 N N . PRO A 1 108 ? 7.895 -8.336 -13.940 1.00 86.00 108 PRO A N 1
ATOM 835 C CA . PRO A 1 108 ? 9.141 -8.248 -13.172 1.00 86.00 108 PRO A CA 1
ATOM 836 C C . PRO A 1 108 ? 9.865 -9.603 -13.048 1.00 86.00 108 PRO A C 1
ATOM 838 O O . PRO A 1 108 ? 9.226 -10.650 -13.059 1.00 86.00 108 PRO A O 1
ATOM 841 N N . GLU A 1 109 ? 11.196 -9.597 -12.897 1.00 87.50 109 GLU A N 1
ATOM 842 C CA . GLU A 1 109 ? 11.968 -10.821 -12.632 1.00 87.50 109 GLU A CA 1
ATOM 843 C C . GLU A 1 109 ? 11.742 -11.345 -11.210 1.00 87.50 109 GLU A C 1
ATOM 845 O O . GLU A 1 109 ? 11.835 -10.579 -10.239 1.00 87.50 109 GLU A O 1
ATOM 850 N N . GLY A 1 110 ? 11.506 -12.659 -11.106 1.00 86.69 110 GLY A N 1
ATOM 851 C CA . GLY A 1 110 ? 11.283 -13.403 -9.864 1.00 86.69 110 GLY A CA 1
ATOM 852 C C . GLY A 1 110 ? 9.994 -14.230 -9.893 1.00 86.69 110 GLY A C 1
ATOM 853 O O . GLY A 1 110 ? 9.309 -14.288 -10.914 1.00 86.69 110 GLY A O 1
ATOM 854 N N . ASP A 1 111 ? 9.668 -14.853 -8.761 1.00 92.94 111 ASP A N 1
ATOM 855 C CA . ASP A 1 111 ? 8.418 -15.591 -8.573 1.00 92.94 111 ASP A CA 1
ATOM 856 C C . ASP A 1 111 ? 7.347 -14.667 -7.975 1.00 92.94 111 ASP A C 1
ATOM 858 O O . ASP A 1 111 ? 7.518 -14.112 -6.883 1.00 92.94 111 ASP A O 1
ATOM 862 N N . PHE A 1 112 ? 6.230 -14.511 -8.689 1.00 93.38 112 PHE A N 1
ATOM 863 C CA . PHE A 1 112 ? 5.122 -13.646 -8.287 1.00 93.38 112 PHE A CA 1
ATOM 864 C C . PHE A 1 112 ? 3.774 -14.330 -8.476 1.00 93.38 112 PHE A C 1
ATOM 866 O O . PHE A 1 112 ? 3.527 -14.971 -9.499 1.00 93.38 112 PHE A O 1
ATOM 873 N N . ASP A 1 113 ? 2.869 -14.078 -7.538 1.00 93.69 113 ASP A N 1
ATOM 874 C CA . ASP A 1 113 ? 1.443 -14.197 -7.781 1.00 93.69 113 ASP A CA 1
ATOM 875 C C . ASP A 1 113 ? 0.972 -13.010 -8.629 1.00 93.69 113 ASP A C 1
ATOM 877 O O . ASP A 1 113 ? 1.317 -11.848 -8.378 1.00 93.69 113 ASP A O 1
ATOM 881 N N . VAL A 1 114 ? 0.177 -13.309 -9.656 1.00 94.94 114 VAL A N 1
ATOM 882 C CA . VAL A 1 114 ? -0.334 -12.314 -10.603 1.00 94.94 114 VAL A CA 1
ATOM 883 C C . VAL A 1 114 ? -1.805 -12.065 -10.314 1.00 94.94 114 VAL A C 1
ATOM 885 O O . VAL A 1 114 ? -2.656 -12.924 -10.551 1.00 94.94 114 VAL A O 1
ATOM 888 N N . ILE A 1 115 ? -2.108 -10.865 -9.827 1.00 94.44 115 ILE A N 1
ATOM 889 C CA . ILE A 1 115 ? -3.469 -10.445 -9.508 1.00 94.44 115 ILE A CA 1
ATOM 890 C C . ILE A 1 115 ? -3.988 -9.538 -10.621 1.00 94.44 115 ILE A C 1
ATOM 892 O O . ILE A 1 115 ? -3.423 -8.492 -10.936 1.00 94.44 115 ILE A O 1
ATOM 896 N N . THR A 1 116 ? -5.107 -9.941 -11.193 1.00 94.06 116 THR A N 1
ATOM 897 C CA . THR A 1 116 ? -5.854 -9.273 -12.256 1.00 94.06 116 THR A CA 1
ATOM 898 C C . THR A 1 116 ? -7.293 -9.077 -11.794 1.00 94.06 116 THR A C 1
ATOM 900 O O . THR A 1 116 ? -7.695 -9.588 -10.751 1.00 94.06 116 THR A O 1
ATOM 903 N N . LYS A 1 117 ? -8.105 -8.370 -12.581 1.00 94.50 117 LYS A N 1
ATOM 904 C CA . LYS A 1 117 ? -9.536 -8.234 -12.293 1.00 94.50 117 LYS A CA 1
ATOM 905 C C . LYS A 1 117 ? -10.248 -9.589 -12.174 1.00 94.50 117 LYS A C 1
ATOM 907 O O . LYS A 1 117 ? -11.086 -9.749 -11.292 1.00 94.50 117 LYS A O 1
ATOM 912 N N . ASP A 1 118 ? -9.885 -10.552 -13.020 1.00 93.31 118 ASP A N 1
ATOM 913 C CA . ASP A 1 118 ? -10.574 -11.842 -13.136 1.00 93.31 118 ASP A CA 1
ATOM 914 C C . ASP A 1 118 ? -10.348 -12.768 -11.933 1.00 93.31 118 ASP A C 1
ATOM 916 O O . ASP A 1 118 ? -11.200 -13.603 -11.644 1.00 93.31 118 ASP A O 1
ATOM 920 N N . ASN A 1 119 ? -9.222 -12.616 -11.229 1.00 92.94 119 ASN A N 1
ATOM 921 C CA . ASN A 1 119 ? -8.876 -13.423 -10.054 1.00 92.94 119 ASN A CA 1
ATOM 922 C C . ASN A 1 119 ? -8.733 -12.597 -8.765 1.00 92.94 119 ASN A C 1
ATOM 924 O O . ASN A 1 119 ? -8.381 -13.150 -7.731 1.00 92.94 119 ASN A O 1
ATOM 928 N N . ALA A 1 120 ? -9.021 -11.291 -8.786 1.00 92.44 120 ALA A N 1
ATOM 929 C CA . ALA A 1 120 ? -8.877 -10.402 -7.628 1.00 92.44 120 ALA A CA 1
ATOM 930 C C . ALA A 1 120 ? -9.616 -10.914 -6.380 1.00 92.44 120 ALA A C 1
ATOM 932 O O . ALA A 1 120 ? -9.100 -10.805 -5.264 1.00 92.44 120 ALA A O 1
ATOM 933 N N . GLU A 1 121 ? -10.799 -11.501 -6.569 1.00 92.38 121 GLU A N 1
ATOM 934 C CA . GLU A 1 121 ? -11.622 -12.015 -5.471 1.00 92.38 121 GLU A CA 1
ATOM 935 C C . GLU A 1 121 ? -10.963 -13.192 -4.742 1.00 92.38 121 GLU A C 1
ATOM 937 O O . GLU A 1 121 ? -11.117 -13.308 -3.525 1.00 92.38 121 GLU A O 1
ATOM 942 N N . ASP A 1 122 ? -10.155 -14.000 -5.438 1.00 90.50 122 ASP A N 1
ATOM 943 C CA . ASP A 1 122 ? -9.395 -15.103 -4.833 1.00 90.50 122 ASP A CA 1
ATOM 944 C C . ASP A 1 122 ? -8.339 -14.589 -3.839 1.00 90.50 122 ASP A C 1
ATOM 946 O O . ASP A 1 122 ? -7.971 -15.286 -2.894 1.00 90.50 122 ASP A O 1
ATOM 950 N N . PHE A 1 123 ? -7.906 -13.335 -4.004 1.00 87.12 123 PHE A N 1
ATOM 951 C CA . PHE A 1 123 ? -6.979 -12.631 -3.113 1.00 87.12 123 PHE A CA 1
ATOM 952 C C . PHE A 1 123 ? -7.696 -11.733 -2.092 1.00 87.12 123 PHE A C 1
ATOM 954 O O . PHE A 1 123 ? -7.064 -10.913 -1.422 1.00 87.12 123 PHE A O 1
ATOM 961 N N . GLY A 1 124 ? -9.023 -11.848 -1.968 1.00 86.81 124 GLY A N 1
ATOM 962 C CA . GLY A 1 124 ? -9.820 -11.026 -1.056 1.00 86.81 124 GLY A CA 1
ATOM 963 C C . GLY A 1 124 ? -9.938 -9.559 -1.483 1.00 86.81 124 GLY A C 1
ATOM 964 O O . GLY A 1 124 ? -10.250 -8.700 -0.655 1.00 86.81 124 GLY A O 1
ATOM 965 N N . LEU A 1 125 ? -9.688 -9.253 -2.761 1.00 89.44 125 LEU A N 1
ATOM 966 C CA . LEU A 1 125 ? -9.843 -7.917 -3.326 1.00 89.44 125 LEU A CA 1
ATOM 967 C C . LEU A 1 125 ? -11.137 -7.824 -4.150 1.00 89.44 125 LEU A C 1
ATOM 969 O O . LEU A 1 125 ? -11.433 -8.727 -4.928 1.00 89.44 125 LEU A O 1
ATOM 973 N N . PRO A 1 126 ? -11.898 -6.722 -4.058 1.00 88.06 126 PRO A N 1
ATOM 974 C CA . PRO A 1 126 ? -13.072 -6.526 -4.902 1.00 88.06 126 PRO A CA 1
ATOM 975 C C . PRO A 1 126 ? -12.665 -6.369 -6.373 1.00 88.06 126 PRO A C 1
ATOM 977 O O . PRO A 1 126 ? -11.899 -5.458 -6.698 1.00 88.06 126 PRO A O 1
ATOM 980 N N . ALA A 1 127 ? -13.211 -7.185 -7.280 1.00 88.88 127 ALA A N 1
ATOM 981 C CA . ALA A 1 127 ? -12.945 -7.055 -8.719 1.00 88.88 127 ALA A CA 1
ATOM 982 C C . ALA A 1 127 ? -13.363 -5.677 -9.275 1.00 88.88 127 ALA A C 1
ATOM 984 O O . ALA A 1 127 ? -12.689 -5.121 -10.140 1.00 88.88 127 ALA A O 1
ATOM 985 N N . ASP A 1 128 ? -14.418 -5.074 -8.716 1.00 89.25 128 ASP A N 1
ATOM 986 C CA . ASP A 1 128 ? -14.897 -3.728 -9.073 1.00 89.25 128 ASP A CA 1
ATOM 987 C C . ASP A 1 128 ? -13.889 -2.608 -8.758 1.00 89.25 128 ASP A C 1
ATOM 989 O O . ASP A 1 128 ? -14.009 -1.495 -9.275 1.00 89.25 128 ASP A O 1
ATOM 993 N N . ASP A 1 129 ? -12.880 -2.883 -7.925 1.00 86.56 129 ASP A N 1
ATOM 994 C CA . ASP A 1 129 ? -11.806 -1.932 -7.652 1.00 86.56 129 ASP A CA 1
ATOM 995 C C . ASP A 1 129 ? -10.729 -1.927 -8.740 1.00 86.56 129 ASP A C 1
ATOM 997 O O . ASP A 1 129 ? -9.834 -1.078 -8.679 1.00 86.56 129 ASP A O 1
ATOM 1001 N N . PHE A 1 130 ? -10.795 -2.840 -9.715 1.00 90.44 130 PHE A N 1
ATOM 1002 C CA . PHE A 1 130 ? -9.903 -2.906 -10.868 1.00 90.44 130 PHE A CA 1
ATOM 1003 C C . PHE A 1 130 ? -10.540 -2.276 -12.111 1.00 90.44 130 PHE A C 1
ATOM 1005 O O . PHE A 1 130 ? -11.663 -2.608 -12.504 1.00 90.44 130 PHE A O 1
ATOM 1012 N N . GLY A 1 131 ? -9.798 -1.364 -12.744 1.00 86.69 131 GLY A N 1
ATOM 1013 C CA . GLY A 1 131 ? -10.155 -0.847 -14.067 1.00 86.69 131 GLY A CA 1
ATOM 1014 C C . GLY A 1 131 ? -10.139 -1.948 -15.132 1.00 86.69 131 GLY A C 1
ATOM 1015 O O . GLY A 1 131 ? -9.449 -2.951 -14.972 1.00 86.69 131 GLY A O 1
ATOM 1016 N N . ASP A 1 132 ? -10.889 -1.761 -16.220 1.00 83.00 132 ASP A N 1
ATOM 1017 C CA . ASP A 1 132 ? -10.960 -2.751 -17.310 1.00 83.00 132 ASP A CA 1
ATOM 1018 C C . ASP A 1 132 ? -9.605 -2.962 -18.007 1.00 83.00 132 ASP A C 1
ATOM 1020 O O . ASP A 1 132 ? -9.271 -4.087 -18.358 1.00 83.00 132 ASP A O 1
ATOM 1024 N N . ASP A 1 133 ? -8.806 -1.898 -18.117 1.00 82.06 133 ASP A N 1
ATOM 1025 C CA . ASP A 1 133 ? -7.451 -1.914 -18.688 1.00 82.06 133 ASP A CA 1
ATOM 1026 C C . ASP A 1 133 ? -6.376 -1.713 -17.602 1.00 82.06 133 ASP A C 1
ATOM 1028 O O . ASP A 1 133 ? -5.292 -1.190 -17.856 1.00 82.06 133 ASP A O 1
ATOM 1032 N N . GLU A 1 134 ? -6.699 -2.019 -16.342 1.00 87.44 134 GLU A N 1
ATOM 1033 C CA . GLU A 1 134 ? -5.739 -1.867 -15.255 1.00 87.44 134 GLU A CA 1
ATOM 1034 C C . GLU A 1 134 ? -4.701 -2.999 -15.294 1.00 87.44 134 GLU A C 1
ATOM 1036 O O . GLU A 1 134 ? -5.051 -4.175 -15.241 1.00 87.44 134 GLU A O 1
ATOM 1041 N N . ASP A 1 135 ? -3.417 -2.631 -15.324 1.00 89.38 135 ASP A N 1
ATOM 1042 C CA . ASP A 1 135 ? -2.310 -3.591 -15.349 1.00 89.38 135 ASP A CA 1
ATOM 1043 C C . ASP A 1 135 ? -2.385 -4.597 -14.197 1.00 89.38 135 ASP A C 1
ATOM 1045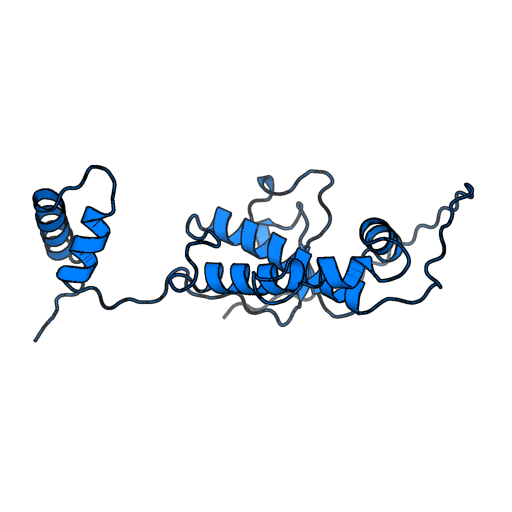 O O . ASP A 1 135 ? -2.807 -4.252 -13.087 1.00 89.38 135 ASP A O 1
ATOM 1049 N N . ALA A 1 136 ? -1.855 -5.800 -14.403 1.00 92.38 136 ALA A N 1
ATOM 1050 C CA . ALA A 1 136 ? -1.719 -6.769 -13.324 1.00 92.38 136 ALA A CA 1
ATOM 1051 C C . ALA A 1 136 ? -0.929 -6.196 -12.128 1.00 92.38 136 ALA A C 1
ATOM 1053 O O . ALA A 1 136 ? -0.110 -5.273 -12.245 1.00 92.38 136 ALA A O 1
ATOM 1054 N N . ILE A 1 137 ? -1.217 -6.726 -10.946 1.00 94.56 137 ILE A N 1
ATOM 1055 C CA . ILE A 1 137 ? -0.455 -6.493 -9.726 1.00 94.56 137 ILE A CA 1
ATOM 1056 C C . ILE A 1 137 ? 0.390 -7.738 -9.488 1.00 94.56 137 ILE A C 1
ATOM 1058 O O . ILE A 1 137 ? -0.150 -8.832 -9.346 1.00 94.56 137 ILE A O 1
ATOM 1062 N N . PHE A 1 138 ? 1.704 -7.556 -9.429 1.00 95.12 138 PHE A N 1
ATOM 1063 C CA . PHE A 1 138 ? 2.652 -8.624 -9.134 1.00 95.12 138 PHE A CA 1
ATOM 1064 C C . PHE A 1 138 ? 2.978 -8.613 -7.644 1.00 95.12 138 PHE A C 1
ATOM 1066 O O . PHE A 1 138 ? 3.483 -7.612 -7.128 1.00 95.12 138 PHE A O 1
ATOM 1073 N N . VAL A 1 139 ? 2.677 -9.711 -6.956 1.00 94.38 139 VAL A N 1
ATOM 1074 C CA . VAL A 1 139 ? 2.913 -9.877 -5.517 1.00 94.38 139 VAL A CA 1
ATOM 1075 C C . VAL A 1 139 ? 3.973 -10.955 -5.325 1.00 94.38 139 VAL A C 1
ATOM 1077 O O . VAL A 1 139 ? 3.780 -12.052 -5.840 1.00 94.38 139 VAL A O 1
ATOM 1080 N N . PRO A 1 140 ? 5.104 -10.677 -4.652 1.00 92.88 140 PRO A N 1
ATOM 1081 C CA . PRO A 1 140 ? 6.104 -11.709 -4.393 1.00 92.88 140 PRO A CA 1
ATOM 1082 C C . PRO A 1 140 ? 5.459 -12.905 -3.690 1.00 92.88 140 PRO A C 1
ATOM 1084 O O . PRO A 1 140 ? 4.727 -12.707 -2.723 1.00 92.88 140 PRO A O 1
ATOM 1087 N N . VAL A 1 141 ? 5.752 -14.131 -4.128 1.00 92.38 141 VAL A N 1
ATOM 1088 C CA . VAL A 1 141 ? 5.170 -15.354 -3.523 1.00 92.38 141 VAL A CA 1
ATOM 1089 C C . VAL A 1 141 ? 5.527 -15.527 -2.040 1.00 92.38 141 VAL A C 1
ATOM 1091 O O . VAL A 1 141 ? 4.850 -16.233 -1.300 1.00 92.38 141 VAL A O 1
ATOM 1094 N N . GLU A 1 142 ? 6.608 -14.883 -1.601 1.00 90.75 142 GLU A N 1
ATOM 1095 C CA . GLU A 1 142 ? 7.078 -14.853 -0.212 1.00 90.75 142 GLU A CA 1
ATOM 1096 C C . GLU A 1 142 ? 6.444 -13.730 0.625 1.00 90.75 142 GLU A C 1
ATOM 1098 O O . GLU A 1 142 ? 6.752 -13.589 1.807 1.00 90.75 142 GLU A O 1
ATOM 1103 N N . TYR A 1 143 ? 5.587 -12.897 0.028 1.00 90.44 143 TYR A N 1
ATOM 1104 C CA . TYR A 1 143 ? 4.930 -11.818 0.747 1.00 90.44 143 TYR A CA 1
ATOM 1105 C C . TYR A 1 143 ? 3.857 -12.367 1.692 1.00 90.44 143 TYR A C 1
ATOM 1107 O O . TYR A 1 143 ? 2.850 -12.933 1.268 1.00 90.44 143 TYR A O 1
ATOM 1115 N N . GLU A 1 144 ? 4.036 -12.110 2.985 1.00 89.06 144 GLU A N 1
ATOM 1116 C CA . GLU A 1 144 ? 3.054 -12.429 4.015 1.00 89.06 144 GLU A CA 1
ATOM 1117 C C . GLU A 1 144 ? 2.228 -11.183 4.356 1.00 89.06 144 GLU A C 1
ATOM 1119 O O . GLU A 1 144 ? 2.733 -10.173 4.859 1.00 89.06 144 GLU A O 1
ATOM 1124 N N . ALA A 1 145 ? 0.930 -11.243 4.060 1.00 85.25 145 ALA A N 1
ATOM 1125 C CA . ALA A 1 145 ? -0.004 -10.196 4.445 1.00 85.25 145 ALA A CA 1
ATOM 1126 C C . ALA A 1 145 ? -0.202 -10.178 5.973 1.00 85.25 145 ALA A C 1
ATOM 1128 O O . ALA A 1 145 ? -0.291 -11.248 6.580 1.00 85.25 145 ALA A O 1
ATOM 1129 N N . PRO A 1 146 ? -0.338 -8.997 6.606 1.00 86.75 146 PRO A N 1
ATOM 1130 C CA . PRO A 1 146 ? -0.615 -8.941 8.035 1.00 86.75 146 PRO A CA 1
ATOM 1131 C C . PRO A 1 146 ? -1.939 -9.631 8.384 1.00 86.75 146 PRO A C 1
ATOM 1133 O O . PRO A 1 146 ? -2.974 -9.344 7.778 1.00 86.75 146 PRO A O 1
ATOM 1136 N N . GLU A 1 147 ? -1.920 -10.507 9.390 1.00 86.56 147 GLU A N 1
ATOM 1137 C CA . GLU A 1 147 ? -3.125 -11.216 9.845 1.00 86.56 147 GLU A CA 1
ATOM 1138 C C . GLU A 1 147 ? -4.122 -10.269 10.530 1.00 86.56 147 GLU A C 1
ATOM 1140 O O . GLU A 1 147 ? -5.338 -10.404 10.380 1.00 86.56 147 GLU A O 1
ATOM 1145 N N . GLU A 1 148 ? -3.604 -9.284 11.264 1.00 85.94 148 GLU A N 1
ATOM 1146 C CA . GLU A 1 148 ? -4.398 -8.345 12.046 1.00 85.94 148 GLU A CA 1
ATOM 1147 C C . GLU A 1 148 ? -4.596 -7.018 11.320 1.00 85.94 148 GLU A C 1
ATOM 1149 O O . GLU A 1 148 ? -3.697 -6.454 10.694 1.00 85.94 148 GLU A O 1
ATOM 1154 N N . VAL A 1 149 ? -5.802 -6.478 11.458 1.00 83.31 149 VAL A N 1
ATOM 1155 C CA . VAL A 1 149 ? -6.154 -5.168 10.915 1.00 83.31 149 VAL A CA 1
ATOM 1156 C C . VAL A 1 149 ? -5.621 -4.033 11.788 1.00 83.31 149 VAL A C 1
ATOM 1158 O O . VAL A 1 149 ? -5.130 -3.034 11.263 1.00 83.31 149 VAL A O 1
ATOM 1161 N N . TRP A 1 150 ? -5.741 -4.168 13.104 1.00 84.19 150 TRP A N 1
ATOM 1162 C CA . TRP A 1 150 ? -5.385 -3.158 14.097 1.00 84.19 150 TRP A CA 1
ATOM 1163 C C . TRP A 1 150 ? -4.441 -3.791 15.101 1.00 84.19 150 TRP A C 1
ATOM 1165 O O . TRP A 1 150 ? -4.679 -4.929 15.494 1.00 84.19 150 TRP A O 1
ATOM 1175 N N . TYR A 1 151 ? -3.423 -3.054 15.541 1.00 83.38 151 TYR A N 1
ATOM 1176 C CA . TYR A 1 151 ? -2.629 -3.506 16.677 1.00 83.38 151 TYR A CA 1
ATOM 1177 C C . TYR A 1 151 ? -3.521 -3.635 17.911 1.00 83.38 151 TYR A C 1
ATOM 1179 O O . TYR A 1 151 ? -4.364 -2.767 18.165 1.00 83.38 151 TYR A O 1
ATOM 1187 N N . GLU A 1 152 ? -3.321 -4.694 18.694 1.00 76.31 152 GLU A N 1
ATOM 1188 C CA . GLU A 1 152 ? -3.951 -4.791 20.005 1.00 76.31 152 GLU A CA 1
ATOM 1189 C C . GLU A 1 152 ? -3.512 -3.610 20.881 1.00 76.31 152 GLU A C 1
ATOM 1191 O O . GLU A 1 152 ? -2.325 -3.349 21.082 1.00 76.31 152 GLU A O 1
ATOM 1196 N N . VAL A 1 153 ? -4.496 -2.891 21.413 1.00 68.00 153 VAL A N 1
ATOM 1197 C CA . VAL A 1 153 ? -4.293 -1.856 22.425 1.00 68.00 153 VAL A CA 1
ATOM 1198 C C . VAL A 1 153 ? -4.984 -2.348 23.687 1.00 68.00 153 VAL A C 1
ATOM 1200 O O . VAL A 1 153 ? -6.132 -2.794 23.618 1.00 68.00 153 VAL A O 1
ATOM 1203 N N . GLU A 1 154 ? -4.310 -2.284 24.837 1.00 63.38 154 GLU A N 1
ATOM 1204 C CA . GLU A 1 154 ? -4.964 -2.573 26.114 1.00 63.38 154 GLU A CA 1
ATOM 1205 C C . GLU A 1 154 ? -6.102 -1.568 26.325 1.00 63.38 154 GLU A C 1
ATOM 1207 O O . GLU A 1 154 ? -5.888 -0.369 26.513 1.00 63.38 154 GLU A O 1
ATOM 1212 N N . ALA A 1 155 ? -7.336 -2.060 26.230 1.00 63.78 155 ALA A N 1
ATOM 1213 C CA . ALA A 1 155 ? -8.527 -1.243 26.358 1.00 63.78 155 ALA A CA 1
ATOM 1214 C C . ALA A 1 155 ? -8.782 -0.942 27.837 1.00 63.78 155 ALA A C 1
ATOM 1216 O O . ALA A 1 155 ? -9.413 -1.733 28.529 1.00 63.78 155 ALA A O 1
ATOM 1217 N N . ASN A 1 156 ? -8.311 0.212 28.303 1.00 69.69 156 ASN A N 1
ATOM 1218 C CA . ASN A 1 156 ? -8.692 0.767 29.600 1.00 69.69 156 ASN A CA 1
ATOM 1219 C C . ASN A 1 156 ? -9.722 1.903 29.437 1.00 69.69 156 ASN A C 1
ATOM 1221 O O . ASN A 1 156 ? -9.954 2.404 28.333 1.00 69.69 156 ASN A O 1
ATOM 1225 N N . GLU A 1 157 ? -10.349 2.308 30.545 1.00 68.25 157 GLU A N 1
ATOM 1226 C CA . GLU A 1 157 ? -11.400 3.339 30.566 1.00 68.25 157 GLU A CA 1
ATOM 1227 C C . GLU A 1 157 ? -10.977 4.643 29.883 1.00 68.25 157 GLU A C 1
ATOM 1229 O O . GLU A 1 157 ? -11.738 5.195 29.088 1.00 68.25 157 GLU A O 1
ATOM 1234 N N . GLU A 1 158 ? -9.755 5.103 30.139 1.00 70.62 158 GLU A N 1
ATOM 1235 C CA . GLU A 1 158 ? -9.208 6.332 29.563 1.00 70.62 158 GLU A CA 1
ATOM 1236 C C . GLU A 1 158 ? -9.079 6.221 28.037 1.00 70.62 158 GLU A C 1
ATOM 1238 O O . GLU A 1 158 ? -9.600 7.060 27.305 1.00 70.62 158 GLU A O 1
ATOM 1243 N N . THR A 1 159 ? -8.495 5.124 27.552 1.00 72.38 159 THR A N 1
ATOM 1244 C CA . THR A 1 159 ? -8.234 4.904 26.121 1.00 72.38 159 THR A CA 1
ATOM 1245 C C . THR A 1 159 ? -9.533 4.743 25.331 1.00 72.38 159 THR A C 1
ATOM 1247 O O . THR A 1 159 ? -9.680 5.288 24.238 1.00 72.38 159 THR A O 1
ATOM 1250 N N . VAL A 1 160 ? -10.517 4.017 25.876 1.00 73.62 160 VAL A N 1
ATOM 1251 C CA . VAL A 1 160 ? -11.807 3.825 25.195 1.00 73.62 160 VAL A CA 1
ATOM 1252 C C . VAL A 1 160 ? -12.622 5.117 25.196 1.00 73.62 160 VAL A C 1
ATOM 1254 O O . VAL A 1 160 ? -13.249 5.443 24.187 1.00 73.62 160 VAL A O 1
ATOM 1257 N N . THR A 1 161 ? -12.599 5.877 26.292 1.00 72.38 161 THR A N 1
ATOM 1258 C CA . THR A 1 161 ? -13.317 7.155 26.377 1.00 72.38 161 THR A CA 1
ATOM 1259 C C . THR A 1 161 ? -12.705 8.187 25.431 1.00 72.38 161 THR A C 1
ATOM 1261 O O . THR A 1 161 ? -13.450 8.821 24.689 1.00 72.38 161 THR A O 1
ATOM 1264 N N . GLU A 1 162 ? -11.375 8.281 25.344 1.00 75.00 162 GLU A N 1
ATOM 1265 C CA . GLU A 1 162 ? -10.680 9.168 24.398 1.00 75.00 162 GLU A CA 1
ATOM 1266 C C . GLU A 1 162 ? -11.019 8.827 22.934 1.00 75.00 162 GLU A C 1
ATOM 1268 O O . GLU A 1 162 ? -11.330 9.710 22.129 1.00 75.00 162 GLU A O 1
ATOM 1273 N N . VAL A 1 163 ? -11.041 7.534 22.582 1.00 75.12 163 VAL A N 1
ATOM 1274 C CA . VAL A 1 163 ? -11.462 7.083 21.244 1.00 75.12 163 VAL A CA 1
ATOM 1275 C C . VAL A 1 163 ? -12.913 7.473 20.959 1.00 75.12 163 VAL A C 1
ATOM 1277 O O . VAL A 1 163 ? -13.216 7.945 19.861 1.00 75.12 163 VAL A O 1
ATOM 1280 N N . LEU A 1 164 ? -13.811 7.301 21.933 1.00 77.88 164 LEU A N 1
ATOM 1281 C CA . LEU A 1 164 ? -15.224 7.653 21.800 1.00 77.88 164 LEU A CA 1
ATOM 1282 C C . LEU A 1 164 ? -15.427 9.167 21.665 1.00 77.88 164 LEU A C 1
ATOM 1284 O O . LEU A 1 164 ? -16.223 9.583 20.829 1.00 77.88 164 LEU A O 1
ATOM 1288 N N . GLU A 1 165 ? -14.695 9.988 22.414 1.00 73.94 165 GLU A N 1
ATOM 1289 C CA . GLU A 1 165 ? -14.710 11.454 22.291 1.00 73.94 165 GLU A CA 1
ATOM 1290 C C . GLU A 1 165 ? -14.170 11.943 20.941 1.00 73.94 165 GLU A C 1
ATOM 1292 O O . GLU A 1 165 ? -14.628 12.952 20.399 1.00 73.94 165 GLU A O 1
ATOM 1297 N N . GLY A 1 166 ? -13.225 11.201 20.357 1.00 68.06 166 GLY A N 1
ATOM 1298 C CA . GLY A 1 166 ? -12.724 11.440 19.005 1.00 68.06 166 GLY A CA 1
ATOM 1299 C C . GLY A 1 166 ? -13.773 11.223 17.905 1.00 68.06 166 GLY A C 1
ATOM 1300 O O . GLY A 1 166 ? -13.589 11.692 16.775 1.00 68.06 166 GLY A O 1
ATOM 1301 N N . ILE A 1 167 ? -14.892 10.551 18.203 1.00 74.75 167 ILE A N 1
ATOM 1302 C CA . ILE A 1 167 ? -16.007 10.372 17.270 1.00 74.75 167 ILE A CA 1
ATOM 1303 C C . ILE A 1 167 ? -16.856 11.644 17.250 1.00 74.75 167 ILE A C 1
ATOM 1305 O O . ILE A 1 167 ? -17.431 12.076 18.249 1.00 74.75 167 ILE A O 1
ATOM 1309 N N . SER A 1 168 ? -17.004 12.227 16.058 1.00 63.25 168 SER A N 1
ATOM 1310 C CA . SER A 1 168 ? -17.816 13.429 15.868 1.00 63.25 168 SER A CA 1
ATOM 1311 C C . SER A 1 168 ? -19.232 13.256 16.438 1.00 63.25 168 SER A C 1
ATOM 1313 O O . SER A 1 168 ? -19.990 12.388 16.006 1.00 63.25 168 SER A O 1
ATOM 1315 N N . GLY A 1 169 ? -19.597 14.109 17.401 1.00 69.12 169 GLY A N 1
ATOM 1316 C CA . GLY A 1 169 ? -20.927 14.124 18.023 1.00 69.12 169 GLY A CA 1
ATOM 1317 C C . GLY A 1 169 ? -21.053 13.338 19.334 1.00 69.12 169 GLY A C 1
ATOM 1318 O O . GLY A 1 169 ? -22.127 13.368 19.947 1.00 69.12 169 GLY A O 1
ATOM 1319 N N . ILE A 1 170 ? -19.981 12.694 19.797 1.00 73.69 170 ILE A N 1
ATOM 1320 C CA . ILE A 1 170 ? -19.890 12.091 21.128 1.00 73.69 170 ILE A CA 1
ATOM 1321 C C . ILE A 1 170 ? -19.018 13.012 21.988 1.00 73.69 170 ILE A C 1
ATOM 1323 O O . ILE A 1 170 ? -17.810 13.074 21.830 1.00 73.69 170 ILE A O 1
ATOM 1327 N N . GLY A 1 171 ? -19.643 13.804 22.860 1.00 74.62 171 GLY A N 1
ATOM 1328 C CA . GLY A 1 171 ? -18.909 14.526 23.905 1.00 74.62 171 GLY A CA 1
ATOM 1329 C C . GLY A 1 171 ? -18.624 13.619 25.105 1.00 74.62 171 GLY A C 1
ATOM 1330 O O . GLY A 1 171 ? -19.269 12.581 25.243 1.00 74.62 171 GLY A O 1
ATOM 1331 N N . GLU A 1 172 ? -17.749 14.065 26.004 1.00 75.62 172 GLU A N 1
ATOM 1332 C CA . GLU A 1 172 ? -17.294 13.366 27.223 1.00 75.62 172 GLU A CA 1
ATOM 1333 C C . GLU A 1 172 ? -18.404 12.592 27.961 1.00 75.62 172 GLU A C 1
ATOM 1335 O O . GLU A 1 172 ? -18.318 11.383 28.169 1.00 75.62 172 GLU A O 1
ATOM 1340 N N . ALA A 1 173 ? -19.533 13.245 28.259 1.00 75.62 173 ALA A N 1
ATOM 1341 C CA . ALA A 1 173 ? -20.643 12.604 28.970 1.00 75.62 173 ALA A CA 1
ATOM 1342 C C . ALA A 1 173 ? -21.257 11.402 28.221 1.00 75.62 173 ALA A C 1
ATOM 1344 O O . ALA A 1 173 ? -21.692 10.438 28.846 1.00 75.62 173 ALA A O 1
ATOM 1345 N N . ARG A 1 174 ? -21.299 11.452 26.883 1.00 77.81 174 ARG A N 1
ATOM 1346 C CA . ARG A 1 174 ? -21.794 10.348 26.046 1.00 77.81 174 ARG A CA 1
ATOM 1347 C C . ARG A 1 174 ? -20.735 9.275 25.822 1.00 77.81 174 ARG A C 1
ATOM 1349 O O . ARG A 1 174 ? -21.104 8.119 25.647 1.00 77.81 174 ARG A O 1
ATOM 1356 N N . ALA A 1 175 ? -19.455 9.643 25.837 1.00 79.62 175 ALA A N 1
ATOM 1357 C CA . ALA A 1 175 ? -18.353 8.693 25.762 1.00 79.62 175 ALA A CA 1
ATOM 1358 C C . ALA A 1 175 ? -18.324 7.798 27.010 1.00 79.62 175 ALA A C 1
ATOM 1360 O O . ALA A 1 175 ? -18.331 6.578 26.876 1.00 79.62 175 ALA A O 1
ATOM 1361 N N . ALA A 1 176 ? -18.440 8.380 28.208 1.00 78.62 176 ALA A N 1
ATOM 1362 C CA . ALA A 1 176 ? -18.521 7.620 29.458 1.00 78.62 176 ALA A CA 1
ATOM 1363 C C . ALA A 1 176 ? -19.750 6.685 29.511 1.00 78.62 176 ALA A C 1
ATOM 1365 O O . ALA A 1 176 ? -19.662 5.540 29.960 1.00 78.62 176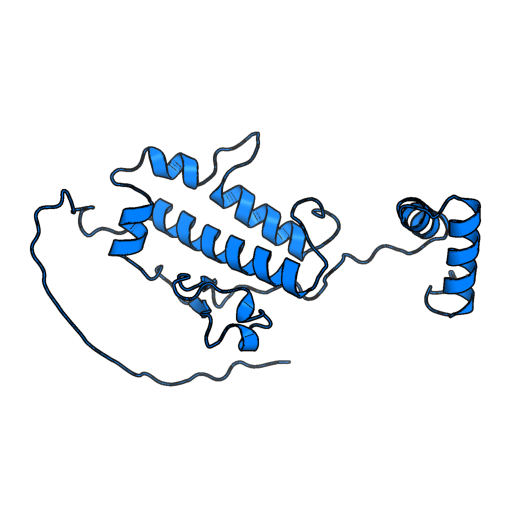 ALA A O 1
ATOM 1366 N N . GLU A 1 177 ? -20.907 7.145 29.019 1.00 79.88 177 GLU A N 1
ATOM 1367 C CA . GLU A 1 177 ? -22.122 6.322 28.931 1.00 79.88 177 GLU A CA 1
ATOM 1368 C C . GLU A 1 177 ? -21.956 5.161 27.934 1.00 79.88 177 GLU A C 1
ATOM 1370 O O . GLU A 1 177 ? -22.337 4.028 28.232 1.00 79.88 177 GLU A O 1
ATOM 1375 N N . ALA A 1 178 ? -21.332 5.414 26.779 1.00 81.25 178 ALA A N 1
ATOM 1376 C CA . ALA A 1 178 ? -21.037 4.390 25.782 1.00 81.25 178 A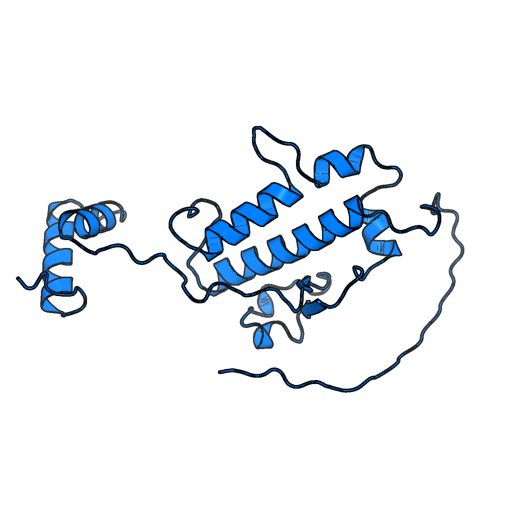LA A CA 1
ATOM 1377 C C . ALA A 1 178 ? -19.992 3.377 26.276 1.00 81.25 178 ALA A C 1
ATOM 1379 O O . ALA A 1 178 ? -20.192 2.180 26.087 1.00 81.25 178 ALA A O 1
ATOM 1380 N N . TYR A 1 179 ? -18.937 3.816 26.969 1.00 80.62 179 TYR A N 1
ATOM 1381 C CA . TYR A 1 179 ? -17.969 2.925 27.616 1.00 80.62 179 TYR A CA 1
ATOM 1382 C C . TYR A 1 179 ? -18.660 1.974 28.596 1.00 80.62 179 TYR A C 1
ATOM 1384 O O . TYR A 1 179 ? -18.495 0.755 28.518 1.00 80.62 179 TYR A O 1
ATOM 1392 N N . LYS A 1 180 ? -19.519 2.516 29.468 1.00 81.44 180 LYS A N 1
ATOM 1393 C CA . LYS A 1 180 ? -20.295 1.710 30.411 1.00 81.44 180 LYS A CA 1
ATOM 1394 C C . LYS A 1 180 ? -21.196 0.700 29.694 1.00 81.44 180 LYS A C 1
ATOM 1396 O O . LYS A 1 180 ? -21.240 -0.454 30.104 1.00 81.44 180 LYS A O 1
ATOM 1401 N N . ALA A 1 181 ? -21.869 1.101 28.616 1.00 83.19 181 ALA A N 1
ATOM 1402 C CA . ALA A 1 181 ? -22.710 0.201 27.829 1.00 83.19 181 ALA A CA 1
ATOM 1403 C C . ALA A 1 181 ? -21.903 -0.914 27.136 1.00 83.19 181 ALA A C 1
ATOM 1405 O O . ALA A 1 181 ? -22.351 -2.058 27.098 1.00 83.19 181 ALA A O 1
ATOM 1406 N N . LEU A 1 182 ? -20.707 -0.610 26.620 1.00 83.31 182 LEU A N 1
ATOM 1407 C CA . LEU A 1 182 ? -19.803 -1.599 26.021 1.00 83.31 182 LEU A CA 1
ATOM 1408 C C . LEU A 1 182 ? -19.296 -2.607 27.061 1.00 83.31 182 LEU A C 1
ATOM 1410 O O . LEU A 1 182 ? -19.231 -3.805 26.775 1.00 83.31 182 LEU A O 1
ATOM 1414 N N . LYS A 1 183 ? -19.009 -2.137 28.278 1.00 82.25 183 LYS A N 1
ATOM 1415 C CA . LYS A 1 183 ? -18.643 -2.986 29.416 1.00 82.25 183 LYS A CA 1
ATOM 1416 C C . LYS A 1 183 ? -19.811 -3.869 29.866 1.00 82.25 183 LYS A C 1
ATOM 1418 O O . LYS A 1 183 ? -19.657 -5.079 29.973 1.00 82.25 183 LYS A O 1
ATOM 1423 N N . GLU A 1 184 ? -21.008 -3.303 30.031 1.00 83.56 184 GLU A N 1
ATOM 1424 C CA . GLU A 1 184 ? -22.226 -4.058 30.379 1.00 83.56 184 GLU A CA 1
ATOM 1425 C C . GLU A 1 184 ? -22.621 -5.089 29.306 1.00 83.56 184 GLU A C 1
ATOM 1427 O O . GLU A 1 184 ? -23.193 -6.131 29.627 1.00 83.56 184 GLU A O 1
ATOM 1432 N N . ALA A 1 185 ? -22.297 -4.828 28.037 1.00 82.50 185 ALA A N 1
ATOM 1433 C CA . ALA A 1 185 ? -22.500 -5.761 26.932 1.00 82.50 185 ALA A CA 1
ATOM 1434 C C . ALA A 1 185 ? -21.435 -6.875 26.852 1.00 82.50 185 ALA A C 1
ATOM 1436 O O . ALA A 1 185 ? -21.556 -7.756 26.000 1.00 82.50 185 ALA A O 1
ATOM 1437 N N . GLY A 1 186 ? -20.399 -6.844 27.701 1.00 77.44 186 GLY A N 1
ATOM 1438 C CA . GLY A 1 186 ? -19.286 -7.799 27.677 1.00 77.44 186 GLY A CA 1
ATOM 1439 C C . GLY A 1 186 ? -18.389 -7.672 26.442 1.00 77.44 186 GLY A C 1
ATOM 1440 O O . GLY A 1 186 ? -17.711 -8.628 26.074 1.00 77.44 186 GLY A O 1
ATOM 1441 N N . LEU A 1 187 ? -18.418 -6.516 25.768 1.00 74.88 187 LEU A N 1
ATOM 1442 C CA . LEU A 1 187 ? -17.593 -6.227 24.588 1.00 74.88 187 LEU A CA 1
ATOM 1443 C C . LEU A 1 187 ? -16.207 -5.693 24.964 1.00 74.88 187 LEU A C 1
ATOM 1445 O O . LEU A 1 187 ? -15.291 -5.733 24.147 1.00 74.88 187 LEU A O 1
ATOM 1449 N N . LEU A 1 188 ? -16.058 -5.207 26.193 1.00 75.38 188 LEU A N 1
ATOM 1450 C CA . LEU A 1 188 ? -14.779 -4.875 26.804 1.00 75.38 188 LEU A CA 1
ATOM 1451 C C . LEU A 1 188 ? -14.486 -5.938 27.857 1.00 75.38 188 LEU A C 1
ATOM 1453 O O . LEU A 1 188 ? -15.387 -6.329 28.602 1.00 75.38 188 LEU A O 1
ATOM 1457 N N . LYS A 1 189 ? -13.244 -6.429 27.898 1.00 70.06 189 LYS A N 1
ATOM 1458 C CA . LYS A 1 189 ? -12.819 -7.314 28.983 1.00 70.06 189 LYS A CA 1
ATOM 1459 C C . LYS A 1 189 ? -12.901 -6.522 30.285 1.00 70.06 189 LYS A C 1
ATOM 1461 O O . LYS A 1 189 ? -12.501 -5.361 30.325 1.00 70.06 189 LYS A O 1
ATOM 1466 N N . ASP A 1 190 ? -13.443 -7.139 31.327 1.00 60.03 190 ASP A N 1
ATOM 1467 C CA . ASP A 1 190 ? -13.298 -6.585 32.661 1.00 60.03 190 ASP A CA 1
ATOM 1468 C C . ASP A 1 190 ? -11.804 -6.566 33.000 1.00 60.03 190 ASP A C 1
ATOM 1470 O O . ASP A 1 190 ? -11.113 -7.576 32.836 1.00 60.03 190 ASP A O 1
ATOM 1474 N N . ASP A 1 191 ? -11.314 -5.414 33.460 1.00 55.50 191 ASP A N 1
ATOM 1475 C CA . ASP A 1 191 ? -10.067 -5.320 34.216 1.00 55.50 191 ASP A CA 1
ATOM 1476 C C . ASP A 1 191 ? -10.261 -6.090 35.537 1.00 55.50 191 ASP A C 1
ATOM 1478 O O . ASP A 1 191 ? -10.458 -5.504 36.603 1.00 55.50 191 ASP A O 1
ATOM 1482 N N . ASP A 1 192 ? -10.314 -7.420 35.476 1.00 45.59 192 ASP A N 1
ATOM 1483 C CA . ASP A 1 192 ? -10.415 -8.265 36.661 1.00 45.59 192 ASP A CA 1
ATOM 1484 C C . ASP A 1 192 ? -9.021 -8.414 37.288 1.00 45.59 192 ASP A C 1
ATOM 1486 O O . ASP A 1 192 ? -8.182 -9.197 36.846 1.00 45.59 192 ASP A O 1
ATOM 1490 N N . ASN A 1 193 ? -8.801 -7.573 38.302 1.00 38.41 193 ASN A N 1
ATOM 1491 C CA . ASN A 1 193 ? -8.220 -7.872 39.620 1.00 38.41 193 ASN A CA 1
ATOM 1492 C C . ASN A 1 193 ? -7.372 -9.150 39.792 1.00 38.41 193 ASN A C 1
ATOM 1494 O O . ASN A 1 193 ? -7.968 -10.251 39.869 1.00 38.41 193 ASN A O 1
#

Radius of gyration: 22.93 Å; chains: 1; bounding box: 42×41×77 Å

Secondary structure (DSSP, 8-state):
---PPP-------------------STT---HHHHHHHHHHHHHHHHHHHHHHTT---GGGTTT-HHHHHHHHHHHHHHB-SSSB-HHHHTTSSSS-HHHHHHHH-S-SS-EEEE-TTTGGGGT--GGGS-TTPPPEEEETT----S-SS------HHHHHHHHHTSTT--HHHHHHHHHHHHHTT-S-----

Sequence (193 aa):
MFELPTQTDSTANNQNDADGNDETTFGGERVEAYEDYWKAISMVRLLKKSCKALGVAKVKDAGKSPWADHYGHFAAIAYGTDDEPGLKETCKDLPGNLPTYKEEFETPEGDFDVITKDNAEDFGLPADDFGDDEDAIFVPVEYEAPEEVWYEVEANEETVTEVLEGISGIGEARAAEAYKALKEAGLLKDDDN

pLDDT: mean 77.1, std 18.44, range [29.56, 95.56]